Protein AF-A0A2W7Q8N0-F1 (afdb_monomer)

Nearest PDB structures (foldseek):
  2zqm-assembly1_A  TM=5.085E-01  e=4.761E-01  Thermococcus sp. JCM 11816
  2zdi-assembly1_B-2  TM=4.020E-01  e=5.011E-01  Pyrococcus horikoshii
  7sqc-assembly1_1W  TM=1.944E-01  e=2.713E+00  Chlamydomonas reinhardtii

Mean predicted aligned error: 14.03 Å

Sequence (203 aa):
MTWIDEDVHLFVAGVEAETGVKLDAIFRKEFAKHARQDCATQFCETVSLALHMIHTNRKQVADEDGKAIAMSNRAHEIREAAKALNSALAAIGKYETDDDPSQEHILEGRINGTGLVKLSQECTARLIQHCDTVLDFHGKDRGGQSRSADIAGVLMIASAWRDHTGKEPRAKGTFGAFLNSVLSEIGWSEIAPNTLQSWMNSQ

Secondary structure (DSSP, 8-state):
--HHHHHHHHHHHHHHHHH---HHHHHHHHHTTT--HHHHHHHHHHHHHHHHHHHHHHHHHHHHHHHHHHHHHHHHHHHHHHHHHHHHHHHHTTT--SS-TT----EEEESTTS-EEEE-HHHHHHHHHHHHHHHHHHHHSTT-S-THHHHHHHHHHHHHHHHHHSS---SSHHHHHHHHHHHHHTTPPPPPHHHHHHHHTT-

Structure (mmCIF, N/CA/C/O backbone):
data_AF-A0A2W7Q8N0-F1
#
_entry.id   AF-A0A2W7Q8N0-F1
#
loop_
_atom_site.group_PDB
_atom_site.id
_atom_site.type_symbol
_atom_site.label_atom_id
_atom_site.label_alt_id
_atom_site.label_comp_id
_atom_site.label_asym_id
_atom_site.label_entity_id
_atom_site.label_seq_id
_atom_site.pdbx_PDB_ins_code
_atom_site.Cartn_x
_atom_site.Cartn_y
_atom_site.Cartn_z
_atom_site.occupancy
_atom_site.B_iso_or_equiv
_atom_site.auth_seq_id
_atom_site.auth_comp_id
_atom_site.auth_asym_id
_atom_site.auth_atom_id
_atom_site.pdbx_PDB_model_num
ATOM 1 N N . MET A 1 1 ? -38.542 4.741 12.118 1.00 41.06 1 MET A N 1
ATOM 2 C CA . MET A 1 1 ? -37.178 5.176 12.474 1.00 41.06 1 MET A CA 1
ATOM 3 C C . MET A 1 1 ? -36.335 3.913 12.421 1.00 41.06 1 MET A C 1
ATOM 5 O O . MET A 1 1 ? -36.423 3.178 13.384 1.00 41.06 1 MET A O 1
ATOM 9 N N . THR A 1 2 ? -35.716 3.586 11.272 1.00 37.91 2 THR A N 1
ATOM 10 C CA . THR A 1 2 ? -34.982 2.303 11.060 1.00 37.91 2 THR A CA 1
ATOM 11 C C . THR A 1 2 ? -34.167 2.197 9.750 1.00 37.91 2 THR A C 1
ATOM 13 O O . THR A 1 2 ? -33.537 1.174 9.538 1.00 37.91 2 THR A O 1
ATOM 16 N N . TRP A 1 3 ? -34.131 3.199 8.859 1.00 33.06 3 TRP A N 1
ATOM 17 C CA . TRP A 1 3 ? -33.361 3.073 7.601 1.00 33.06 3 TRP A CA 1
ATOM 18 C C . TRP A 1 3 ? -31.839 3.175 7.809 1.00 33.06 3 TRP A C 1
ATOM 20 O O . TRP A 1 3 ? -31.075 2.555 7.084 1.00 33.06 3 TRP A O 1
ATOM 30 N N . ILE A 1 4 ? -31.403 3.903 8.843 1.00 44.22 4 ILE A N 1
ATOM 31 C CA . ILE A 1 4 ? -29.976 4.114 9.139 1.00 44.22 4 ILE A CA 1
ATOM 32 C C . ILE A 1 4 ? -29.311 2.823 9.647 1.00 44.22 4 ILE A C 1
ATOM 34 O O . ILE A 1 4 ? -28.172 2.556 9.284 1.00 44.22 4 ILE A O 1
ATOM 38 N N . ASP A 1 5 ? -30.022 1.993 10.418 1.00 52.31 5 ASP A N 1
ATOM 39 C CA . ASP A 1 5 ? -29.458 0.745 10.958 1.00 52.31 5 ASP A CA 1
ATOM 40 C C . ASP A 1 5 ? -29.242 -0.315 9.862 1.00 52.31 5 ASP A C 1
ATOM 42 O O . ASP A 1 5 ? -28.275 -1.074 9.905 1.00 52.31 5 ASP A O 1
ATOM 46 N N . GLU A 1 6 ? -30.113 -0.361 8.850 1.00 54.41 6 GLU A N 1
ATOM 47 C CA . GLU A 1 6 ? -30.020 -1.344 7.763 1.00 54.41 6 GLU A CA 1
ATOM 48 C C . GLU A 1 6 ? -28.873 -1.010 6.792 1.00 54.41 6 GLU A C 1
ATOM 50 O O . GLU A 1 6 ? -28.081 -1.890 6.450 1.00 54.41 6 GLU A O 1
ATOM 55 N N . ASP A 1 7 ? -28.701 0.270 6.444 1.00 52.25 7 ASP A N 1
ATOM 56 C CA . ASP A 1 7 ? -27.589 0.748 5.608 1.00 52.25 7 ASP A CA 1
ATOM 57 C C . ASP A 1 7 ? -26.223 0.527 6.281 1.00 52.25 7 ASP A C 1
ATOM 59 O O . ASP A 1 7 ? -25.242 0.158 5.632 1.00 52.25 7 ASP A O 1
ATOM 63 N N . VAL A 1 8 ? -26.166 0.693 7.604 1.00 54.31 8 VAL A N 1
ATOM 64 C CA . VAL A 1 8 ? -24.976 0.442 8.424 1.00 54.31 8 VAL A CA 1
ATOM 65 C C . VAL A 1 8 ? -24.602 -1.039 8.436 1.00 54.31 8 VAL A C 1
ATOM 67 O O . VAL A 1 8 ? -23.441 -1.390 8.211 1.00 54.31 8 VAL A O 1
ATOM 70 N N . HIS A 1 9 ? -25.571 -1.929 8.663 1.00 65.31 9 HIS A N 1
ATOM 71 C CA . HIS A 1 9 ? -25.315 -3.367 8.646 1.00 65.31 9 HIS A CA 1
ATOM 72 C C . HIS A 1 9 ? -24.865 -3.852 7.264 1.00 65.31 9 HIS A C 1
ATOM 74 O O . HIS A 1 9 ? -23.972 -4.697 7.176 1.00 65.31 9 HIS A O 1
ATOM 80 N N . LEU A 1 10 ? -25.428 -3.288 6.192 1.00 66.50 10 LEU A N 1
ATOM 81 C CA . LEU A 1 10 ? -25.002 -3.562 4.821 1.00 66.50 10 LEU A CA 1
ATOM 82 C C . LEU A 1 10 ? -23.588 -3.039 4.538 1.00 66.50 10 LEU A C 1
ATOM 84 O O . LEU A 1 10 ? -22.814 -3.736 3.883 1.00 66.50 10 LEU A O 1
ATOM 88 N N . PHE A 1 11 ? -23.223 -1.863 5.059 1.00 69.19 11 PHE A N 1
ATOM 89 C CA . PHE A 1 11 ? -21.866 -1.328 4.935 1.00 69.19 11 PHE A CA 1
ATOM 90 C C . PHE A 1 11 ? -20.838 -2.216 5.645 1.00 69.19 11 PHE A C 1
ATOM 92 O O . PHE A 1 11 ? -19.852 -2.615 5.026 1.00 69.19 11 PHE A O 1
ATOM 99 N N . VAL A 1 12 ? -21.090 -2.587 6.906 1.00 69.44 12 VAL A N 1
ATOM 100 C CA . VAL A 1 12 ? -20.213 -3.495 7.665 1.00 69.44 12 VAL A CA 1
ATOM 101 C C . VAL A 1 12 ? -20.080 -4.827 6.931 1.00 69.44 12 VAL A C 1
ATOM 103 O O . VAL A 1 12 ? -18.963 -5.248 6.649 1.00 69.44 12 VAL A O 1
ATOM 106 N N . ALA A 1 13 ? -21.192 -5.448 6.523 1.00 75.00 13 ALA A N 1
ATOM 107 C CA . ALA A 1 13 ? -21.166 -6.702 5.767 1.00 75.00 13 ALA A CA 1
ATOM 108 C C . ALA A 1 13 ? -20.405 -6.581 4.433 1.00 75.00 13 ALA A C 1
ATOM 110 O O . ALA A 1 13 ? -19.706 -7.514 4.036 1.00 75.00 13 ALA A O 1
ATOM 111 N N . GLY A 1 14 ? -20.504 -5.434 3.754 1.00 71.75 14 GLY A N 1
ATOM 112 C CA . GLY A 1 14 ? -19.740 -5.131 2.545 1.00 71.75 14 GLY A CA 1
ATOM 113 C C . GLY A 1 14 ? -18.233 -5.077 2.803 1.00 71.75 14 GLY A C 1
ATOM 114 O O . GLY A 1 14 ? -17.466 -5.701 2.070 1.00 71.75 14 GLY A O 1
ATOM 115 N N . VAL A 1 15 ? -17.809 -4.408 3.879 1.00 74.06 15 VAL A N 1
ATOM 116 C CA . VAL A 1 15 ? -16.396 -4.355 4.284 1.00 74.06 15 VAL A CA 1
ATOM 117 C C . VAL A 1 15 ? -15.890 -5.730 4.719 1.00 74.06 15 VAL A C 1
ATOM 119 O O . VAL A 1 15 ? -14.788 -6.114 4.332 1.00 74.06 15 VAL A O 1
ATOM 122 N N . GLU A 1 16 ? -16.668 -6.502 5.483 1.00 81.25 16 GLU A N 1
ATOM 123 C CA . GLU A 1 16 ? -16.290 -7.869 5.867 1.00 81.25 16 GLU A CA 1
ATOM 124 C C . GLU A 1 16 ? -16.123 -8.770 4.631 1.00 81.25 16 GLU A C 1
ATOM 126 O O . GLU A 1 16 ? -15.193 -9.573 4.572 1.00 81.25 16 GLU A O 1
ATOM 131 N N . ALA A 1 17 ? -16.985 -8.622 3.618 1.00 81.44 17 ALA A N 1
ATOM 132 C CA . ALA A 1 17 ? -16.887 -9.372 2.367 1.00 81.44 17 ALA A CA 1
ATOM 133 C C . ALA A 1 17 ? -15.661 -8.975 1.527 1.00 81.44 17 ALA A C 1
ATOM 135 O O . ALA A 1 17 ? -15.032 -9.841 0.920 1.00 81.44 17 ALA A O 1
ATOM 136 N N . GLU A 1 18 ? -15.313 -7.687 1.493 1.00 76.62 18 GLU A N 1
ATOM 137 C CA . GLU A 1 18 ? -14.166 -7.174 0.736 1.00 76.62 18 GLU A CA 1
ATOM 138 C C . GLU A 1 18 ? -12.826 -7.482 1.423 1.00 76.62 18 GLU A C 1
ATOM 140 O O . GLU A 1 18 ? -11.859 -7.865 0.766 1.00 76.62 18 GLU A O 1
ATOM 145 N N . THR A 1 19 ? -12.769 -7.342 2.749 1.00 75.06 19 THR A N 1
ATOM 146 C CA . THR A 1 19 ? -11.537 -7.505 3.540 1.00 75.06 19 THR A CA 1
ATOM 147 C C . THR A 1 19 ? -11.331 -8.924 4.071 1.00 75.06 19 THR A C 1
ATOM 149 O O . THR A 1 19 ? -10.213 -9.271 4.440 1.00 75.06 19 THR A O 1
ATOM 152 N N . GLY A 1 20 ? -12.388 -9.739 4.139 1.00 78.75 20 GLY A N 1
ATOM 153 C CA . GLY A 1 20 ? -12.386 -11.067 4.761 1.00 78.75 20 GLY A CA 1
ATOM 154 C C . GLY A 1 20 ? -12.481 -11.057 6.294 1.00 78.75 20 GLY A C 1
ATOM 155 O O . GLY A 1 20 ? -12.606 -12.122 6.902 1.00 78.75 20 GLY A O 1
ATOM 156 N N . VAL A 1 21 ? -12.454 -9.882 6.934 1.00 78.62 21 VAL A N 1
ATOM 157 C CA . VAL A 1 21 ? -12.436 -9.748 8.397 1.00 78.62 21 VAL A CA 1
ATOM 158 C C . VAL A 1 21 ? -13.845 -9.900 8.962 1.00 78.62 21 VAL A C 1
ATOM 160 O O . VAL A 1 21 ? -14.710 -9.083 8.680 1.00 78.62 21 VAL A O 1
ATOM 163 N N . LYS A 1 22 ? -14.075 -10.898 9.823 1.00 80.62 22 LYS A N 1
ATOM 164 C CA . LYS A 1 22 ? -15.353 -11.066 10.545 1.00 80.62 22 LYS A CA 1
ATOM 165 C C . LYS A 1 22 ? -15.333 -10.311 11.871 1.00 80.62 22 LYS A C 1
ATOM 167 O O . LYS A 1 22 ? -15.116 -10.907 12.932 1.00 80.62 22 LYS A O 1
ATOM 172 N N . LEU A 1 23 ? -15.529 -9.000 11.805 1.00 72.75 23 LEU A N 1
ATOM 173 C CA . LEU A 1 23 ? -15.482 -8.092 12.946 1.00 72.75 23 LEU A CA 1
ATOM 174 C C . LEU A 1 23 ? -16.452 -8.493 14.039 1.00 72.75 23 LEU A C 1
ATOM 176 O O . LEU A 1 23 ? -16.057 -8.514 15.200 1.00 72.75 23 LEU A O 1
ATOM 180 N N . ASP A 1 24 ? -17.673 -8.889 13.689 1.00 69.81 24 ASP A N 1
ATOM 181 C CA . ASP A 1 24 ? -18.675 -9.231 14.700 1.00 69.81 24 ASP A CA 1
ATOM 182 C C . ASP A 1 24 ? -18.281 -10.505 15.480 1.00 69.81 24 ASP A C 1
ATOM 184 O O . ASP A 1 24 ? -18.488 -10.615 16.691 1.00 69.81 24 ASP A O 1
ATOM 188 N N . ALA A 1 25 ? -17.611 -11.458 14.819 1.00 71.62 25 ALA A N 1
ATOM 189 C CA . ALA A 1 25 ? -17.085 -12.663 15.461 1.00 71.62 25 ALA A CA 1
ATOM 190 C C . ALA A 1 25 ? -15.882 -12.360 16.370 1.00 71.62 25 ALA A C 1
ATOM 192 O O . ALA A 1 25 ? -15.824 -12.854 17.500 1.00 71.62 25 ALA A O 1
ATOM 193 N N . ILE A 1 26 ? -14.939 -11.534 15.898 1.00 69.94 26 ILE A N 1
ATOM 194 C CA . ILE A 1 26 ? -13.768 -11.099 16.675 1.00 69.94 26 ILE A CA 1
ATOM 195 C C . ILE A 1 26 ? -14.225 -10.271 17.881 1.00 69.94 26 ILE A C 1
ATOM 197 O O . ILE A 1 26 ? -13.819 -10.534 19.011 1.00 69.94 26 ILE A O 1
ATOM 201 N N . PHE A 1 27 ? -15.127 -9.317 17.662 1.00 69.38 27 PHE A N 1
ATOM 202 C CA . PHE A 1 27 ? -15.660 -8.449 18.699 1.00 69.38 27 PHE A CA 1
ATOM 203 C C . PHE A 1 27 ? -16.389 -9.257 19.772 1.00 69.38 27 PHE A C 1
ATOM 205 O O . PHE A 1 27 ? -16.038 -9.164 20.944 1.00 69.38 27 PHE A O 1
ATOM 212 N N . ARG A 1 28 ? -17.334 -10.133 19.407 1.00 66.75 28 ARG A N 1
ATOM 213 C CA . ARG A 1 28 ? -18.042 -10.976 20.388 1.00 66.75 28 ARG A CA 1
ATOM 214 C C . ARG A 1 28 ? -17.099 -11.881 21.178 1.00 66.75 28 ARG A C 1
ATOM 216 O O . ARG A 1 28 ? -17.310 -12.056 22.377 1.00 66.75 28 ARG A O 1
ATOM 223 N N . LYS A 1 29 ? -16.061 -12.432 20.541 1.00 68.75 29 LYS A N 1
ATOM 224 C CA . LYS A 1 29 ? -15.040 -13.248 21.214 1.00 68.75 29 LYS A CA 1
ATOM 225 C C . LYS A 1 29 ? -14.300 -12.454 22.296 1.00 68.75 29 LYS A C 1
ATOM 227 O O . LYS A 1 29 ? -14.114 -12.967 23.396 1.00 68.75 29 LYS A O 1
ATOM 232 N N . GLU A 1 30 ? -13.931 -11.209 22.008 1.00 68.44 30 GLU A N 1
ATOM 233 C CA . GLU A 1 30 ? -13.160 -10.360 22.927 1.00 68.44 30 GLU A CA 1
ATOM 234 C C . GLU A 1 30 ? -14.043 -9.600 23.947 1.00 68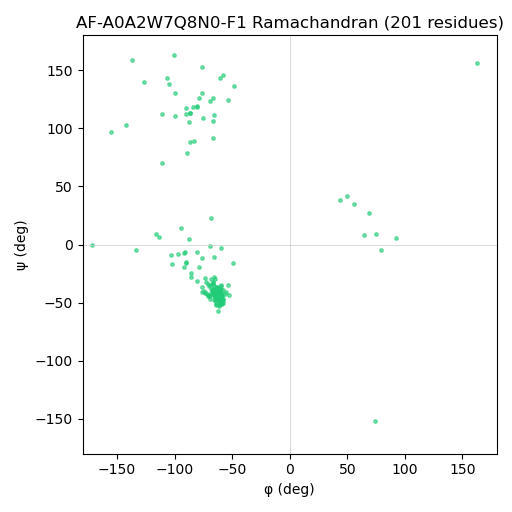.44 30 GLU A C 1
ATOM 236 O O . GLU A 1 30 ? -13.586 -9.275 25.045 1.00 68.44 30 GLU A O 1
ATOM 241 N N . PHE A 1 31 ? -15.326 -9.363 23.636 1.00 61.28 31 PHE A N 1
ATOM 242 C CA . PHE A 1 31 ? -16.241 -8.498 24.402 1.00 61.28 31 PHE A CA 1
ATOM 243 C C . PHE A 1 31 ? -17.452 -9.190 25.038 1.00 61.28 31 PHE A C 1
ATOM 245 O O . PHE A 1 31 ? -18.303 -8.502 25.609 1.00 61.28 31 PHE A O 1
ATOM 252 N N . ALA A 1 32 ? -17.525 -10.526 25.036 1.00 55.19 32 ALA A N 1
ATOM 253 C CA . ALA A 1 32 ? -18.654 -11.306 25.571 1.00 55.19 32 ALA A CA 1
ATOM 254 C C . ALA A 1 32 ? -19.133 -10.919 26.995 1.00 55.19 32 ALA A C 1
ATOM 256 O O . ALA A 1 32 ? -20.229 -11.302 27.396 1.00 55.19 32 ALA A O 1
ATOM 257 N N . LYS A 1 33 ? -18.340 -10.168 27.776 1.00 52.44 33 LYS A N 1
ATOM 258 C CA . LYS A 1 33 ? -18.679 -9.703 29.132 1.00 52.44 33 LYS A CA 1
ATOM 259 C C . LYS A 1 33 ? -19.109 -8.230 29.260 1.00 52.44 33 LYS A C 1
ATOM 261 O O . LYS A 1 33 ? -19.505 -7.852 30.362 1.00 52.44 33 LYS A O 1
ATOM 266 N N . HIS A 1 34 ? -19.002 -7.384 28.227 1.00 52.28 34 HIS A N 1
ATOM 267 C CA . HIS A 1 34 ? -19.033 -5.916 28.412 1.00 52.28 34 HIS A CA 1
ATOM 268 C C . HIS A 1 34 ? -19.933 -5.104 27.461 1.00 52.28 34 HIS A C 1
ATOM 270 O O . HIS A 1 34 ? -20.072 -3.900 27.669 1.00 52.28 34 HIS A O 1
ATOM 276 N N . ALA A 1 35 ? -20.578 -5.707 26.461 1.00 49.50 35 ALA A N 1
ATOM 277 C CA . ALA A 1 35 ? -21.304 -4.935 25.450 1.00 49.50 35 ALA A CA 1
ATOM 278 C C . ALA A 1 35 ? -22.737 -4.547 25.879 1.00 49.50 35 ALA A C 1
ATOM 280 O O . ALA A 1 35 ? -23.603 -5.404 26.050 1.00 49.50 35 ALA A O 1
ATOM 281 N N . ARG A 1 36 ? -23.015 -3.238 25.975 1.00 54.25 36 ARG A N 1
ATOM 282 C CA . ARG A 1 36 ? -24.351 -2.697 25.660 1.00 54.25 36 ARG A CA 1
ATOM 283 C C . ARG A 1 36 ? -24.466 -2.678 24.131 1.00 54.25 36 ARG A C 1
ATOM 285 O O . ARG A 1 36 ? -23.531 -2.206 23.488 1.00 54.25 36 ARG A O 1
ATOM 292 N N . GLN A 1 37 ? -25.556 -3.207 23.567 1.00 54.25 37 GLN A N 1
ATOM 293 C CA . GLN A 1 37 ? -25.708 -3.421 22.115 1.00 54.25 37 GLN A CA 1
ATOM 294 C C . GLN A 1 37 ? -25.427 -2.161 21.279 1.00 54.25 37 GLN A C 1
ATOM 296 O O . GLN A 1 37 ? -24.660 -2.243 20.327 1.00 54.25 37 GLN A O 1
ATOM 301 N N . ASP A 1 38 ? -25.926 -0.995 21.690 1.00 56.03 38 ASP A N 1
ATOM 302 C CA . ASP A 1 38 ? -25.813 0.239 20.893 1.00 56.03 38 ASP A CA 1
ATOM 303 C C . ASP A 1 38 ? -24.367 0.754 20.748 1.00 56.03 38 ASP A C 1
ATOM 305 O O . ASP A 1 38 ? -23.989 1.291 19.710 1.00 56.03 38 ASP A O 1
ATOM 309 N N . CYS A 1 39 ? -23.515 0.551 21.760 1.00 60.91 39 CYS A N 1
ATOM 310 C CA . CYS A 1 39 ? -22.109 0.970 21.700 1.00 60.91 39 CYS A CA 1
ATOM 311 C C . CYS A 1 39 ? -21.239 0.005 20.878 1.00 60.91 39 CYS A C 1
ATOM 313 O O . CYS A 1 39 ? -20.132 0.370 20.483 1.00 60.91 39 CYS A O 1
ATOM 315 N N . ALA A 1 40 ? -21.694 -1.234 20.667 1.00 66.75 40 ALA A N 1
ATOM 316 C CA . ALA A 1 40 ? -20.968 -2.238 19.893 1.00 66.75 40 ALA A CA 1
ATOM 317 C C . ALA A 1 40 ? -21.073 -1.983 1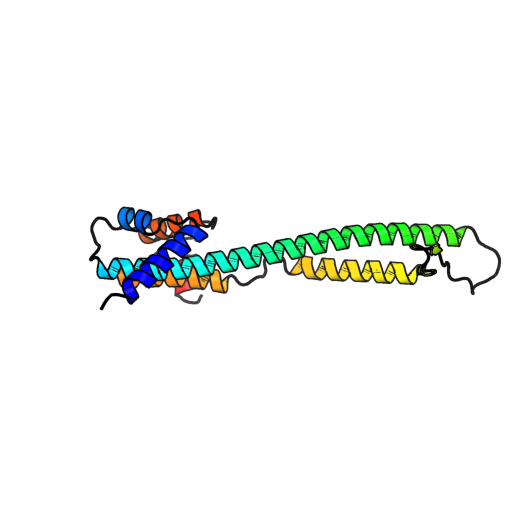8.383 1.00 66.75 40 ALA A C 1
ATOM 319 O O . ALA A 1 40 ? -20.087 -2.161 17.670 1.00 66.75 40 ALA A O 1
ATOM 320 N N . THR A 1 41 ? -22.231 -1.514 17.910 1.00 69.12 41 THR A N 1
ATOM 321 C CA . THR A 1 41 ? -22.469 -1.225 16.488 1.00 69.12 41 THR A CA 1
ATOM 322 C C . THR A 1 41 ? -21.569 -0.091 15.991 1.00 69.12 41 THR A C 1
ATOM 324 O O . THR A 1 41 ? -20.772 -0.306 15.082 1.00 69.12 41 THR A O 1
ATOM 327 N N . GLN A 1 42 ? -21.559 1.055 16.685 1.00 71.12 42 GLN A N 1
ATOM 328 C CA . GLN A 1 42 ? -20.708 2.209 16.338 1.00 71.12 42 GLN A CA 1
ATOM 329 C C . GLN A 1 42 ? -19.208 1.881 16.364 1.00 71.12 42 GLN A C 1
ATOM 331 O O . GLN A 1 42 ? -18.422 2.390 15.558 1.00 71.12 42 GLN A O 1
ATOM 336 N N . PHE A 1 43 ? -18.795 1.008 17.287 1.00 82.00 43 PHE A N 1
ATOM 337 C CA . PHE A 1 43 ? -17.429 0.500 17.322 1.00 82.00 43 PHE A CA 1
ATOM 338 C C . PHE A 1 43 ? -17.116 -0.313 16.059 1.00 82.00 43 PHE A C 1
ATOM 340 O O . PHE A 1 43 ? -16.128 -0.033 15.380 1.00 82.00 43 PHE A O 1
ATOM 347 N N . CYS A 1 44 ? -17.969 -1.282 15.714 1.00 79.75 44 CYS A N 1
ATOM 348 C CA . CYS A 1 44 ? -17.777 -2.124 14.534 1.00 79.75 44 CYS A CA 1
ATOM 349 C C . CYS A 1 44 ? -17.800 -1.310 13.233 1.00 79.75 44 CYS A C 1
ATOM 351 O O . CYS A 1 44 ? -16.991 -1.573 12.347 1.00 79.75 44 CYS A O 1
ATOM 353 N N . GLU A 1 45 ? -18.646 -0.284 13.131 1.00 79.88 45 GLU A N 1
ATOM 354 C CA . GLU A 1 45 ? -18.674 0.658 12.003 1.00 79.88 45 GLU A CA 1
ATOM 355 C C . GLU A 1 45 ? -17.352 1.406 11.839 1.00 79.88 45 GLU A C 1
ATOM 357 O O . GLU A 1 45 ? -16.758 1.414 10.760 1.00 79.88 45 GLU A O 1
ATOM 362 N N . THR A 1 46 ? -16.862 2.008 12.926 1.00 82.19 46 THR A N 1
ATOM 363 C CA . THR A 1 46 ? -15.626 2.799 12.895 1.00 82.19 46 THR A CA 1
ATOM 364 C C . THR A 1 46 ? -14.426 1.920 12.550 1.00 82.19 46 THR A C 1
ATOM 366 O O . THR A 1 46 ? -13.565 2.317 11.763 1.00 82.19 46 THR A O 1
ATOM 369 N N . VAL A 1 47 ? -14.387 0.696 13.088 1.00 84.88 47 VAL A N 1
ATOM 370 C CA . VAL A 1 47 ? -13.355 -0.291 12.748 1.00 84.88 47 VAL A CA 1
ATOM 371 C C . VAL A 1 47 ? -13.486 -0.753 11.293 1.00 84.88 47 VAL A C 1
ATOM 373 O O . VAL A 1 47 ? -12.468 -0.867 10.617 1.00 84.88 47 VAL A O 1
ATOM 376 N N . SER A 1 48 ? -14.704 -0.954 10.781 1.00 81.38 48 SER A N 1
ATOM 377 C CA . SER A 1 48 ? -14.941 -1.310 9.372 1.00 81.38 48 SER A CA 1
ATOM 378 C C . SER A 1 48 ? -14.416 -0.228 8.431 1.00 81.38 48 SER A C 1
ATOM 380 O O . SER A 1 48 ? -13.662 -0.518 7.506 1.00 81.38 48 SER A O 1
ATOM 382 N N . LEU A 1 49 ? -14.741 1.039 8.698 1.00 85.69 49 LEU A N 1
ATOM 383 C CA . LEU A 1 49 ? -14.253 2.160 7.897 1.00 85.69 49 LEU A CA 1
ATOM 384 C C . LEU A 1 49 ? -12.721 2.240 7.913 1.00 85.69 49 LEU A C 1
ATOM 386 O O . LEU A 1 49 ? -12.094 2.362 6.861 1.00 85.69 49 LEU A O 1
ATOM 390 N N . ALA A 1 50 ? -12.116 2.122 9.096 1.00 86.44 50 ALA A N 1
ATOM 391 C CA . ALA A 1 50 ? -10.667 2.124 9.239 1.00 86.44 50 ALA A CA 1
ATOM 392 C C . ALA A 1 50 ? -10.005 0.978 8.459 1.00 86.44 50 ALA A C 1
ATOM 394 O O . ALA A 1 50 ? -8.996 1.189 7.785 1.00 86.44 50 ALA A O 1
ATOM 395 N N . LEU A 1 51 ? -10.585 -0.224 8.502 1.00 86.12 51 LEU A N 1
ATOM 396 C CA . LEU A 1 51 ? -10.087 -1.371 7.749 1.00 86.12 51 LEU A CA 1
ATOM 397 C C . LEU A 1 51 ? -10.214 -1.188 6.245 1.00 86.12 51 LEU A C 1
ATOM 399 O O . LEU A 1 51 ? -9.265 -1.492 5.528 1.00 86.12 51 LEU A O 1
ATOM 403 N N . HIS A 1 52 ? -11.343 -0.670 5.768 1.00 84.50 52 HIS A N 1
ATOM 404 C CA . HIS A 1 52 ? -11.530 -0.382 4.351 1.00 84.50 52 HIS A CA 1
ATOM 405 C C . HIS A 1 52 ? -10.514 0.658 3.855 1.00 84.50 52 HIS A C 1
ATOM 407 O O . HIS A 1 52 ? -9.929 0.482 2.786 1.00 84.50 52 HIS A O 1
ATOM 413 N N . MET A 1 53 ? -10.228 1.696 4.651 1.00 85.69 53 MET A N 1
ATOM 414 C CA . MET A 1 53 ? -9.184 2.681 4.339 1.00 85.69 53 MET A CA 1
ATOM 415 C C . MET A 1 53 ? -7.800 2.033 4.216 1.00 85.69 53 MET A C 1
ATOM 417 O O . MET A 1 53 ? -7.117 2.245 3.214 1.00 85.69 53 MET A O 1
ATOM 421 N N . ILE A 1 54 ? -7.402 1.218 5.201 1.00 85.75 54 ILE A N 1
ATOM 422 C CA . ILE A 1 54 ? -6.111 0.513 5.189 1.00 85.75 54 ILE A CA 1
ATOM 423 C C . ILE A 1 54 ? -6.042 -0.450 3.994 1.00 85.75 54 ILE A C 1
ATOM 425 O O . ILE A 1 54 ? -5.059 -0.469 3.257 1.00 85.75 54 ILE A O 1
ATOM 429 N N . HIS A 1 55 ? -7.090 -1.248 3.778 1.00 85.38 55 HIS A N 1
ATOM 430 C CA . HIS A 1 55 ? -7.147 -2.228 2.697 1.00 85.38 55 HIS A CA 1
ATOM 431 C C . HIS A 1 55 ? -7.040 -1.559 1.323 1.00 85.38 55 HIS A C 1
ATOM 433 O O . HIS A 1 55 ? -6.222 -1.967 0.498 1.00 85.38 55 HIS A O 1
ATOM 439 N N . THR A 1 56 ? -7.814 -0.496 1.097 1.00 83.38 56 THR A N 1
ATOM 440 C CA . THR A 1 56 ? -7.808 0.258 -0.161 1.00 83.38 56 THR A CA 1
ATOM 441 C C . THR A 1 56 ? -6.448 0.889 -0.421 1.00 83.38 56 THR A C 1
ATOM 443 O O . THR A 1 56 ? -5.919 0.747 -1.522 1.00 83.38 56 THR A O 1
ATOM 446 N N . ASN A 1 57 ? -5.846 1.524 0.590 1.00 84.00 57 ASN A N 1
ATOM 447 C CA . ASN A 1 57 ? -4.516 2.115 0.468 1.00 84.00 57 ASN A CA 1
ATOM 448 C C . ASN A 1 57 ? -3.469 1.052 0.108 1.00 84.00 57 ASN A C 1
ATOM 450 O O . ASN A 1 57 ? -2.715 1.215 -0.845 1.00 84.00 57 ASN A O 1
ATOM 454 N N . ARG A 1 58 ? -3.471 -0.093 0.798 1.00 79.69 58 ARG A N 1
ATOM 455 C CA . ARG A 1 58 ? -2.538 -1.191 0.506 1.00 79.69 58 ARG A CA 1
ATOM 456 C C . ARG A 1 58 ? -2.735 -1.790 -0.880 1.00 79.69 58 ARG A C 1
ATOM 458 O O . ARG A 1 58 ? -1.750 -2.138 -1.525 1.00 79.69 58 ARG A O 1
ATOM 465 N N . LYS A 1 59 ? -3.979 -1.911 -1.347 1.00 79.69 59 LYS A N 1
ATOM 466 C CA . LYS A 1 59 ? -4.283 -2.371 -2.706 1.00 79.69 59 LYS A CA 1
ATOM 467 C C . LYS A 1 59 ? -3.770 -1.383 -3.752 1.00 79.69 59 LYS A C 1
ATOM 469 O O . LYS A 1 59 ? -3.126 -1.806 -4.703 1.00 79.69 59 LYS A O 1
ATOM 474 N N . GLN A 1 60 ? -3.985 -0.085 -3.541 1.00 80.62 60 GLN A N 1
ATOM 475 C CA . GLN A 1 60 ? -3.451 0.967 -4.409 1.00 80.62 60 GLN A CA 1
ATOM 476 C C . GLN A 1 60 ? -1.921 0.929 -4.459 1.00 80.62 60 GLN A C 1
ATOM 478 O O . GLN A 1 60 ? -1.362 0.867 -5.549 1.00 80.62 60 GLN A O 1
ATOM 483 N N . VAL A 1 61 ? -1.253 0.860 -3.303 1.00 76.62 61 VAL A N 1
ATOM 484 C CA . VAL A 1 61 ? 0.212 0.740 -3.221 1.00 76.62 61 VAL A CA 1
ATOM 485 C C . VAL A 1 61 ? 0.700 -0.515 -3.949 1.00 76.62 61 VAL A C 1
ATOM 487 O O . VAL A 1 61 ? 1.627 -0.434 -4.747 1.00 76.62 61 VAL A O 1
ATOM 490 N N . ALA A 1 62 ? 0.062 -1.671 -3.741 1.00 76.19 62 ALA A N 1
ATOM 491 C CA . ALA A 1 62 ? 0.441 -2.914 -4.415 1.00 76.19 62 ALA A CA 1
ATOM 492 C C . ALA A 1 62 ? 0.245 -2.848 -5.942 1.00 76.19 62 ALA A C 1
ATOM 494 O O . ALA A 1 62 ? 1.086 -3.345 -6.694 1.00 76.19 62 ALA A O 1
ATOM 495 N N . ASP A 1 63 ? -0.836 -2.221 -6.410 1.00 78.62 63 ASP A N 1
ATOM 496 C CA . ASP A 1 63 ? -1.100 -2.013 -7.835 1.00 78.62 63 ASP A CA 1
ATOM 497 C C . ASP A 1 63 ? -0.081 -1.046 -8.461 1.00 78.62 63 ASP A C 1
ATOM 499 O O . ASP A 1 63 ? 0.367 -1.248 -9.594 1.00 78.62 63 ASP A O 1
ATOM 503 N N . GLU A 1 64 ? 0.299 0.008 -7.740 1.00 78.62 64 GLU A N 1
ATOM 504 C CA . GLU A 1 64 ? 1.306 0.979 -8.168 1.00 78.62 64 GLU A CA 1
ATOM 505 C C . GLU A 1 64 ? 2.713 0.374 -8.186 1.00 78.62 64 GLU A C 1
ATOM 507 O O . GLU A 1 64 ? 3.419 0.513 -9.189 1.00 78.62 64 GLU A O 1
ATOM 512 N N . ASP A 1 65 ? 3.078 -0.402 -7.164 1.00 76.12 65 ASP A N 1
ATOM 513 C CA . ASP A 1 65 ? 4.314 -1.185 -7.124 1.00 76.12 65 ASP A CA 1
ATOM 514 C C . ASP A 1 65 ? 4.354 -2.212 -8.266 1.00 76.12 65 ASP A C 1
ATOM 516 O O . ASP A 1 65 ? 5.362 -2.336 -8.967 1.00 76.12 65 ASP A O 1
ATOM 520 N N . GLY A 1 66 ? 3.247 -2.918 -8.518 1.00 74.06 66 GLY A N 1
ATOM 521 C CA . GLY A 1 66 ? 3.120 -3.866 -9.626 1.00 74.06 66 GLY A CA 1
ATOM 522 C C . GLY A 1 66 ? 3.320 -3.202 -10.991 1.00 74.06 66 GLY A C 1
ATOM 523 O O . GLY A 1 66 ? 4.061 -3.718 -11.836 1.00 74.06 66 GLY A O 1
ATOM 524 N N . LYS A 1 67 ? 2.731 -2.017 -11.199 1.00 80.62 67 LYS A N 1
ATOM 525 C CA . LYS A 1 67 ? 2.953 -1.198 -12.404 1.00 80.62 67 LYS A CA 1
ATOM 526 C C . LYS A 1 67 ? 4.408 -0.747 -12.515 1.00 80.62 67 LYS A C 1
ATOM 528 O O . LYS A 1 67 ? 4.986 -0.863 -13.595 1.00 80.62 67 LYS A O 1
ATOM 533 N N . ALA A 1 68 ? 5.013 -0.276 -11.426 1.00 77.69 68 ALA A N 1
ATOM 534 C CA . ALA A 1 68 ? 6.410 0.150 -11.405 1.00 77.69 68 ALA A CA 1
ATOM 535 C C . ALA A 1 68 ? 7.361 -1.010 -11.745 1.00 77.69 68 ALA A C 1
ATOM 537 O O . ALA A 1 68 ? 8.265 -0.842 -12.562 1.00 77.69 68 ALA A O 1
ATOM 538 N N . ILE A 1 69 ? 7.126 -2.210 -11.197 1.00 77.69 69 ILE A N 1
ATOM 539 C CA . ILE A 1 69 ? 7.884 -3.428 -11.526 1.00 77.69 69 ILE A CA 1
ATOM 540 C C . ILE A 1 69 ? 7.752 -3.769 -13.013 1.00 77.69 69 ILE A C 1
ATOM 542 O O . ILE A 1 69 ? 8.766 -3.990 -13.678 1.00 77.69 69 ILE A O 1
ATOM 546 N N . ALA A 1 70 ? 6.529 -3.780 -13.551 1.00 79.12 70 ALA A N 1
ATOM 547 C CA . ALA A 1 70 ? 6.295 -4.068 -14.963 1.00 79.12 70 ALA A CA 1
ATOM 548 C C . ALA A 1 70 ? 7.011 -3.061 -15.881 1.00 79.12 70 ALA A C 1
ATOM 550 O O . ALA A 1 70 ? 7.640 -3.456 -16.866 1.00 79.12 70 ALA A O 1
ATOM 551 N N . MET A 1 71 ? 6.977 -1.770 -15.533 1.00 81.19 71 MET A N 1
ATOM 552 C CA . MET A 1 71 ? 7.680 -0.717 -16.270 1.00 81.19 71 MET A CA 1
ATOM 553 C C . MET A 1 71 ? 9.203 -0.861 -16.178 1.00 81.19 71 MET A C 1
ATOM 555 O O . MET A 1 71 ? 9.877 -0.740 -17.199 1.00 81.19 71 MET A O 1
ATOM 559 N N . SER A 1 72 ? 9.755 -1.184 -15.002 1.00 84.12 72 SER A N 1
ATOM 560 C CA . SER A 1 72 ? 11.192 -1.456 -14.848 1.00 84.12 72 SER A CA 1
ATOM 561 C C . SER A 1 72 ? 11.648 -2.654 -15.689 1.00 84.12 72 SER A C 1
ATOM 563 O O . SER A 1 72 ? 12.655 -2.557 -16.386 1.00 84.12 72 SER A O 1
ATOM 565 N N . ASN A 1 73 ? 10.903 -3.765 -15.674 1.00 78.19 73 ASN A N 1
ATOM 566 C CA . ASN A 1 73 ? 11.242 -4.955 -16.465 1.00 78.19 73 ASN A CA 1
ATOM 567 C C . ASN A 1 73 ? 11.236 -4.640 -17.963 1.00 78.19 73 ASN A C 1
ATOM 569 O O . ASN A 1 73 ? 12.197 -4.941 -18.668 1.00 78.19 73 ASN A O 1
ATOM 573 N N . ARG A 1 74 ? 10.197 -3.941 -18.430 1.00 79.75 74 ARG A N 1
ATOM 574 C CA . ARG A 1 74 ? 10.095 -3.515 -19.827 1.00 79.75 74 ARG A CA 1
ATOM 575 C C . ARG A 1 74 ? 11.225 -2.565 -20.231 1.00 79.75 74 ARG A C 1
ATOM 577 O O . ARG A 1 74 ? 11.779 -2.707 -21.318 1.00 79.75 74 ARG A O 1
ATOM 584 N N . ALA A 1 75 ? 11.588 -1.611 -19.373 1.00 80.62 75 ALA A N 1
ATOM 585 C CA . ALA A 1 75 ? 12.725 -0.726 -19.618 1.00 80.62 75 ALA A CA 1
ATOM 586 C C . ALA A 1 75 ? 14.042 -1.515 -19.712 1.00 80.62 75 ALA A C 1
ATOM 588 O O . ALA A 1 75 ? 14.877 -1.206 -20.559 1.00 80.62 75 ALA A O 1
ATOM 589 N N . HIS A 1 76 ? 14.212 -2.564 -18.901 1.00 83.25 76 HIS A N 1
ATOM 590 C CA . HIS A 1 76 ? 15.380 -3.442 -18.963 1.00 83.25 76 HIS A CA 1
ATOM 591 C C . HIS A 1 76 ? 15.456 -4.219 -20.287 1.00 83.25 76 HIS A C 1
ATOM 593 O O . HIS A 1 76 ? 16.496 -4.204 -20.943 1.00 83.25 76 HIS A O 1
ATOM 599 N N . GLU A 1 77 ? 14.350 -4.825 -20.724 1.00 80.75 77 GLU A N 1
ATOM 600 C CA . GLU A 1 77 ? 14.265 -5.545 -22.004 1.00 80.75 77 GLU A CA 1
ATOM 601 C C . GLU A 1 77 ? 14.605 -4.640 -23.198 1.00 80.75 77 GLU A C 1
ATOM 603 O O . GLU A 1 77 ? 15.434 -4.992 -24.041 1.00 80.75 77 GLU A O 1
ATOM 608 N N . ILE A 1 78 ? 14.011 -3.441 -23.248 1.00 78.75 78 ILE A N 1
ATOM 609 C CA . ILE A 1 78 ? 14.264 -2.463 -24.317 1.00 78.75 78 ILE A CA 1
ATOM 610 C C . ILE A 1 78 ? 15.720 -1.997 -24.287 1.00 78.75 78 ILE A C 1
ATOM 612 O O . ILE A 1 78 ? 16.349 -1.879 -25.339 1.00 78.75 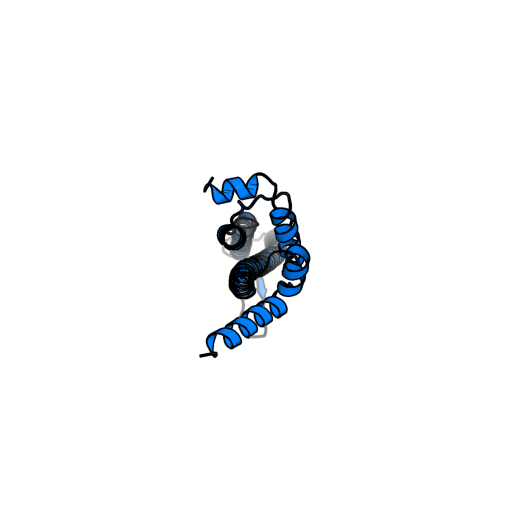78 ILE A O 1
ATOM 616 N N . ARG A 1 79 ? 16.277 -1.756 -23.097 1.00 82.94 79 ARG A N 1
ATOM 617 C CA . ARG A 1 79 ? 17.668 -1.334 -22.926 1.00 82.94 79 ARG A CA 1
ATOM 618 C C . ARG A 1 79 ? 18.653 -2.372 -23.454 1.00 82.94 79 ARG A C 1
ATOM 620 O O . ARG A 1 79 ? 19.584 -2.005 -24.167 1.00 82.94 79 ARG A O 1
ATOM 627 N N . GLU A 1 80 ? 18.464 -3.648 -23.127 1.00 84.12 80 GLU A N 1
ATOM 628 C CA . GLU A 1 80 ? 19.348 -4.720 -23.600 1.00 84.12 80 GLU A CA 1
ATOM 629 C C . GLU A 1 80 ? 19.232 -4.917 -25.120 1.00 84.12 80 GLU A C 1
ATOM 631 O O . GLU A 1 80 ? 20.251 -5.014 -25.808 1.00 84.12 80 GLU A O 1
ATOM 636 N N . ALA A 1 81 ? 18.018 -4.840 -25.679 1.00 76.06 81 ALA A N 1
ATOM 637 C CA . ALA A 1 81 ? 17.814 -4.851 -27.129 1.00 76.06 81 ALA A CA 1
ATOM 638 C C . ALA A 1 81 ? 18.485 -3.649 -27.826 1.00 76.06 81 ALA A C 1
ATOM 640 O O . ALA A 1 81 ? 19.146 -3.809 -28.854 1.00 76.06 81 ALA A O 1
ATOM 641 N N . ALA A 1 82 ? 18.374 -2.448 -27.249 1.00 76.88 82 ALA A N 1
ATOM 642 C CA . ALA A 1 82 ? 18.993 -1.235 -27.777 1.00 76.88 82 ALA A CA 1
ATOM 643 C C . ALA A 1 82 ? 20.529 -1.294 -27.730 1.00 76.88 82 ALA A C 1
ATOM 645 O O . ALA A 1 82 ? 21.183 -0.873 -28.684 1.00 76.88 82 ALA A O 1
ATOM 646 N N . LYS A 1 83 ? 21.125 -1.864 -26.672 1.00 79.62 83 LYS A N 1
ATOM 647 C CA . LYS A 1 83 ? 22.580 -2.095 -26.589 1.00 79.62 83 LYS A CA 1
ATOM 648 C C . LYS A 1 83 ? 23.076 -3.079 -27.643 1.00 79.62 83 LYS A C 1
ATOM 650 O O . LYS A 1 83 ? 24.113 -2.829 -28.263 1.00 79.62 83 LYS A O 1
ATOM 655 N N . ALA A 1 84 ? 22.352 -4.182 -27.840 1.00 78.31 84 ALA A N 1
ATOM 656 C CA . ALA A 1 84 ? 22.678 -5.172 -28.861 1.00 78.31 84 ALA A CA 1
ATOM 657 C C . ALA A 1 84 ? 22.633 -4.544 -30.263 1.00 78.31 84 ALA A C 1
ATOM 659 O O . ALA A 1 84 ? 23.572 -4.708 -31.041 1.00 78.31 84 ALA A O 1
ATOM 660 N N . LEU A 1 85 ? 21.598 -3.746 -30.547 1.00 76.62 85 LEU A N 1
ATOM 661 C CA . LEU A 1 85 ? 21.464 -3.018 -31.809 1.00 76.62 85 LEU A CA 1
ATOM 662 C C . LEU A 1 85 ? 22.576 -1.978 -32.008 1.00 76.62 85 LEU A C 1
ATOM 664 O O . LEU A 1 85 ? 23.162 -1.917 -33.086 1.00 76.62 85 LEU A O 1
ATOM 668 N N . ASN A 1 86 ? 22.909 -1.200 -30.975 1.00 76.94 86 ASN A N 1
ATOM 669 C CA . ASN A 1 86 ? 23.985 -0.208 -31.046 1.00 76.94 86 ASN A CA 1
ATOM 670 C C . ASN A 1 86 ? 25.344 -0.871 -31.332 1.00 76.94 86 ASN A C 1
ATOM 672 O O . ASN A 1 86 ? 26.126 -0.406 -32.156 1.00 76.94 86 ASN A O 1
ATOM 676 N N . SER A 1 87 ? 25.598 -2.018 -30.698 1.00 74.56 87 SER A N 1
ATOM 677 C CA . SER A 1 87 ? 26.814 -2.803 -30.915 1.00 74.56 87 SER A CA 1
ATOM 678 C C . SER A 1 87 ? 26.870 -3.400 -32.327 1.00 74.56 87 SER A C 1
ATOM 680 O O . SER A 1 87 ? 27.933 -3.399 -32.946 1.00 74.56 87 SER A O 1
ATOM 682 N N . ALA A 1 88 ? 25.735 -3.852 -32.871 1.00 72.31 88 ALA A N 1
ATOM 683 C CA . ALA A 1 88 ? 25.636 -4.316 -34.255 1.00 72.31 88 ALA A CA 1
ATOM 684 C C . ALA A 1 88 ? 25.889 -3.179 -35.264 1.00 72.31 88 ALA A C 1
ATOM 686 O O . ALA A 1 88 ? 26.672 -3.355 -36.194 1.00 72.31 88 ALA A O 1
ATOM 687 N N . LEU A 1 89 ? 25.308 -1.995 -35.044 1.00 70.62 89 LEU A N 1
ATOM 688 C CA . LEU A 1 89 ? 25.560 -0.798 -35.858 1.00 70.62 89 LEU A CA 1
ATOM 689 C C . LEU A 1 89 ? 27.032 -0.360 -35.809 1.00 70.62 89 LEU A C 1
ATOM 691 O O . LEU A 1 89 ? 27.599 0.018 -36.831 1.00 70.62 89 LEU A O 1
ATOM 695 N N . ALA A 1 90 ? 27.670 -0.429 -34.639 1.00 69.00 90 ALA A N 1
ATOM 696 C CA . ALA A 1 90 ? 29.095 -0.132 -34.483 1.00 69.00 90 ALA A CA 1
ATOM 697 C C . ALA A 1 90 ? 30.005 -1.168 -35.151 1.00 69.00 90 ALA A C 1
ATOM 699 O O . ALA A 1 90 ? 31.100 -0.823 -35.589 1.00 69.00 90 ALA A O 1
ATOM 700 N N . ALA A 1 91 ? 29.572 -2.428 -35.238 1.00 66.88 91 ALA A N 1
ATOM 701 C CA . ALA A 1 91 ? 30.291 -3.457 -35.976 1.00 66.88 91 ALA A CA 1
ATOM 702 C C . ALA A 1 91 ? 30.199 -3.229 -37.491 1.00 66.88 91 ALA A C 1
ATOM 704 O O . ALA A 1 91 ? 31.225 -3.303 -38.155 1.00 66.88 91 ALA A O 1
ATOM 705 N N . ILE A 1 92 ? 29.016 -2.893 -38.022 1.00 64.31 92 ILE A N 1
ATOM 706 C CA . ILE A 1 92 ? 28.817 -2.580 -39.450 1.00 64.31 92 ILE A CA 1
ATOM 707 C C . ILE A 1 92 ? 29.711 -1.407 -39.870 1.00 64.31 92 ILE A C 1
ATOM 709 O O . ILE A 1 92 ? 30.465 -1.530 -40.831 1.00 64.31 92 ILE A O 1
ATOM 713 N N . GLY A 1 93 ? 29.732 -0.329 -39.081 1.00 54.69 93 GLY A N 1
ATOM 714 C CA . GLY A 1 93 ? 30.571 0.836 -39.371 1.00 54.69 93 GLY A CA 1
ATOM 715 C C . GLY A 1 93 ? 32.085 0.608 -39.307 1.00 54.69 93 GLY A C 1
ATOM 716 O O . GLY A 1 93 ? 32.848 1.463 -39.738 1.00 54.69 93 GLY A O 1
ATOM 717 N N . LYS A 1 94 ? 32.547 -0.542 -38.797 1.00 50.72 94 LYS A N 1
ATOM 718 C CA . LYS A 1 94 ? 33.971 -0.918 -38.796 1.00 50.72 94 LYS A CA 1
ATOM 719 C C . LYS A 1 94 ? 34.417 -1.689 -40.041 1.00 50.72 94 LYS A C 1
ATOM 721 O O . LYS A 1 94 ? 35.622 -1.819 -40.231 1.00 50.72 94 LYS A O 1
ATOM 726 N N . TYR A 1 95 ? 33.496 -2.218 -40.849 1.00 46.22 95 TYR A N 1
ATOM 727 C CA . TYR A 1 95 ? 33.828 -2.994 -42.055 1.00 46.22 95 TYR A CA 1
ATOM 728 C C . TYR A 1 95 ? 33.799 -2.165 -43.350 1.00 46.22 95 TYR A C 1
ATOM 730 O O . TYR A 1 95 ? 34.258 -2.654 -44.378 1.00 46.22 95 TYR A O 1
ATOM 738 N N . GLU A 1 96 ? 33.336 -0.913 -43.300 1.00 46.81 96 GLU A N 1
ATOM 739 C CA . GLU A 1 96 ? 33.340 0.034 -44.424 1.00 46.81 96 GLU A CA 1
ATOM 740 C C . GLU A 1 96 ? 34.334 1.173 -44.158 1.00 46.81 96 GLU A C 1
ATOM 742 O O . GLU A 1 96 ? 33.975 2.316 -43.893 1.00 46.81 96 GLU A O 1
ATOM 747 N N . THR A 1 97 ? 35.627 0.854 -44.194 1.00 44.38 97 THR A N 1
ATOM 748 C CA . THR A 1 97 ? 36.668 1.861 -44.428 1.00 44.38 97 THR A CA 1
ATOM 749 C C . THR A 1 97 ? 36.847 2.027 -45.933 1.00 44.38 97 THR A C 1
ATOM 751 O O . THR A 1 97 ? 37.657 1.315 -46.516 1.00 44.38 97 THR A O 1
ATOM 754 N N . ASP A 1 98 ? 36.073 2.926 -46.540 1.00 45.38 98 ASP A N 1
ATOM 755 C CA . ASP A 1 98 ? 36.466 3.669 -47.745 1.00 45.38 98 ASP A CA 1
ATOM 756 C C . ASP A 1 98 ? 35.672 4.996 -47.804 1.00 45.38 98 ASP A C 1
ATOM 758 O O . ASP A 1 98 ? 34.508 5.048 -48.189 1.00 45.38 98 ASP A O 1
ATOM 762 N N . ASP A 1 99 ? 36.323 6.062 -47.328 1.00 48.31 99 ASP A N 1
ATOM 763 C CA . ASP A 1 99 ? 36.256 7.454 -47.805 1.00 48.31 99 ASP A CA 1
ATOM 764 C C . ASP A 1 99 ? 34.906 8.179 -48.035 1.00 48.31 99 ASP A C 1
ATOM 766 O O . ASP A 1 99 ? 34.804 8.999 -48.949 1.00 48.31 99 ASP A O 1
ATOM 770 N N . ASP A 1 100 ? 33.906 8.040 -47.155 1.00 45.41 100 ASP A N 1
ATOM 771 C CA . ASP A 1 100 ? 32.843 9.062 -47.068 1.00 45.41 100 ASP A CA 1
ATOM 772 C C . ASP A 1 100 ? 32.363 9.341 -45.622 1.00 45.41 100 ASP A C 1
ATOM 774 O O . ASP A 1 100 ? 31.577 8.574 -45.060 1.00 45.41 100 ASP A O 1
ATOM 778 N N . PRO A 1 101 ? 32.788 10.456 -44.987 1.00 46.12 101 PRO A N 1
ATOM 779 C CA . PRO A 1 101 ? 32.366 10.833 -43.634 1.00 46.12 101 PRO A CA 1
ATOM 780 C C . PRO A 1 101 ? 30.890 11.265 -43.541 1.00 46.12 101 PRO A C 1
ATOM 782 O O . PRO A 1 101 ? 30.429 11.602 -42.451 1.00 46.12 101 PRO A O 1
ATOM 785 N N . SER A 1 102 ? 30.149 11.287 -44.657 1.00 46.91 102 SER A N 1
ATOM 786 C CA . SER A 1 102 ? 28.722 11.632 -44.693 1.00 46.91 102 SER A CA 1
ATOM 787 C C . SER A 1 102 ? 27.770 10.437 -44.533 1.00 46.91 102 SER A C 1
ATOM 789 O O . SER A 1 102 ? 26.561 10.643 -44.392 1.00 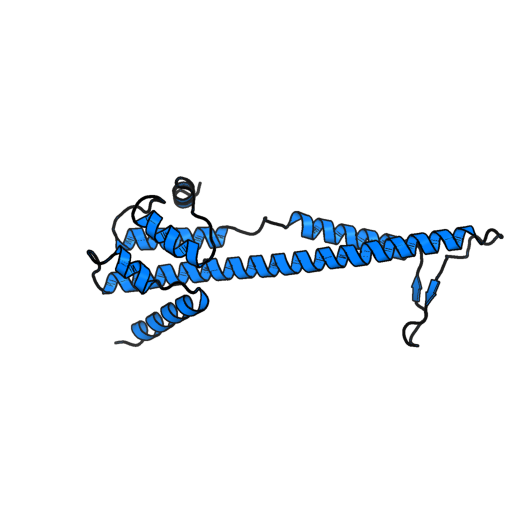46.91 102 SER A O 1
ATOM 791 N N . GLN A 1 103 ? 28.275 9.197 -44.508 1.00 46.22 103 GLN A N 1
ATOM 792 C CA . GLN A 1 103 ? 27.426 8.018 -44.327 1.00 46.22 103 GLN A CA 1
ATOM 793 C C . GLN A 1 103 ? 27.130 7.755 -42.847 1.00 46.22 103 GLN A C 1
ATOM 795 O O . GLN A 1 103 ? 27.820 7.003 -42.162 1.00 46.22 103 GLN A O 1
ATOM 800 N N . GLU A 1 104 ? 26.052 8.356 -42.339 1.00 51.56 104 GLU A N 1
ATOM 801 C CA . GLU A 1 104 ? 25.390 7.840 -41.140 1.00 51.56 104 GLU A CA 1
ATOM 802 C C . GLU A 1 104 ? 25.048 6.356 -41.359 1.00 51.56 104 GLU A C 1
ATOM 804 O O . GLU A 1 104 ? 24.350 6.009 -42.313 1.00 51.56 104 GLU A O 1
ATOM 809 N N . HIS A 1 105 ? 25.511 5.471 -40.468 1.00 50.97 105 HIS A N 1
ATOM 810 C CA . HIS A 1 105 ? 25.149 4.052 -40.494 1.00 50.97 105 HIS A CA 1
ATOM 811 C C . HIS A 1 105 ? 23.659 3.895 -40.181 1.00 50.97 105 HIS A C 1
ATOM 813 O O . HIS A 1 105 ? 23.244 3.815 -39.023 1.00 50.97 105 HIS A O 1
ATOM 819 N N . ILE A 1 106 ? 22.856 3.895 -41.238 1.00 52.16 106 ILE A N 1
ATOM 820 C CA . ILE A 1 106 ? 21.410 3.772 -41.194 1.00 52.16 106 ILE A CA 1
ATOM 821 C C . ILE A 1 106 ? 21.066 2.321 -41.521 1.00 52.16 106 ILE A C 1
ATOM 823 O O . ILE A 1 106 ? 21.195 1.877 -42.660 1.00 52.16 106 ILE A O 1
ATOM 827 N N . LEU A 1 107 ? 20.578 1.575 -40.530 1.00 50.19 107 LEU A N 1
ATOM 828 C CA . LEU A 1 107 ? 19.862 0.332 -40.816 1.00 50.19 107 LEU A CA 1
ATOM 829 C C . LEU A 1 107 ? 18.472 0.697 -41.337 1.00 50.19 107 LEU A C 1
ATOM 831 O O . LEU A 1 107 ? 17.633 1.170 -40.573 1.00 50.19 107 LEU A O 1
ATOM 835 N N . GLU A 1 108 ? 18.232 0.479 -42.629 1.00 49.59 108 GLU A N 1
ATOM 836 C CA . GLU A 1 108 ? 16.910 0.626 -43.233 1.00 49.59 108 GLU A CA 1
ATOM 837 C C . GLU A 1 108 ? 16.121 -0.685 -43.113 1.00 49.59 108 GLU A C 1
ATOM 839 O O . GLU A 1 108 ? 16.366 -1.664 -43.817 1.00 49.59 108 GLU A O 1
ATOM 844 N N . GLY A 1 109 ? 15.149 -0.712 -42.201 1.00 47.25 109 GLY A N 1
ATOM 845 C CA . GLY A 1 109 ? 14.206 -1.821 -42.058 1.00 47.25 109 GLY A CA 1
ATOM 846 C C . GLY A 1 109 ? 12.828 -1.467 -42.616 1.00 47.25 109 GLY A C 1
ATOM 847 O O . GLY A 1 109 ? 12.316 -0.375 -42.362 1.00 47.25 109 GLY A O 1
ATOM 848 N N . ARG A 1 110 ? 12.188 -2.400 -43.335 1.00 37.59 110 ARG A N 1
ATOM 849 C CA . ARG A 1 110 ? 10.753 -2.314 -43.659 1.00 37.59 110 ARG A CA 1
ATOM 850 C C . ARG A 1 110 ? 9.935 -2.919 -42.522 1.00 37.59 110 ARG A C 1
ATOM 852 O O . ARG A 1 110 ? 9.944 -4.132 -42.342 1.00 37.59 110 ARG A O 1
ATOM 859 N N . ILE A 1 111 ? 9.158 -2.099 -41.819 1.00 42.38 111 ILE A N 1
ATOM 860 C CA . ILE A 1 111 ? 8.073 -2.589 -40.958 1.00 42.38 111 ILE A CA 1
ATOM 861 C C . ILE A 1 111 ? 6.816 -2.657 -41.823 1.00 42.38 111 ILE A C 1
ATOM 863 O O . ILE A 1 111 ? 6.330 -1.621 -42.270 1.00 42.38 111 ILE A O 1
ATOM 867 N N . ASN A 1 112 ? 6.324 -3.869 -42.102 1.00 40.94 112 ASN A N 1
ATOM 868 C CA . ASN A 1 112 ? 4.999 -4.129 -42.687 1.00 40.94 112 ASN A CA 1
ATOM 869 C C . ASN A 1 112 ? 4.588 -3.206 -43.858 1.00 40.94 112 ASN A C 1
ATOM 871 O O . ASN A 1 112 ? 3.431 -2.818 -43.978 1.00 40.94 112 ASN A O 1
ATOM 875 N N . GLY A 1 113 ? 5.532 -2.848 -44.734 1.00 39.59 113 GLY A N 1
ATOM 876 C CA . GLY A 1 113 ? 5.245 -2.121 -45.973 1.00 39.59 113 GLY A CA 1
ATOM 877 C C . GLY A 1 113 ? 4.912 -0.624 -45.859 1.00 39.59 113 GLY A C 1
ATOM 878 O O . GLY A 1 113 ? 4.553 -0.052 -46.882 1.00 39.59 113 GLY A O 1
ATOM 879 N N . THR A 1 114 ? 5.053 0.037 -44.701 1.00 42.09 114 THR A N 1
ATOM 880 C CA . THR A 1 114 ? 4.604 1.443 -44.525 1.00 42.09 114 THR A CA 1
ATOM 881 C C . THR A 1 114 ? 5.699 2.491 -44.284 1.00 42.09 114 THR A C 1
ATOM 883 O O . THR A 1 114 ? 5.378 3.656 -44.071 1.00 42.09 114 THR A O 1
ATOM 886 N N . GLY A 1 115 ? 6.985 2.145 -44.362 1.00 41.94 115 GLY A N 1
ATOM 887 C CA . GLY A 1 115 ? 8.063 3.143 -44.329 1.00 41.94 115 GLY A CA 1
ATOM 888 C C . GLY A 1 115 ? 9.437 2.564 -44.006 1.00 41.94 115 GLY A C 1
ATOM 889 O O . GLY A 1 115 ? 9.535 1.498 -43.397 1.00 41.94 115 GLY A O 1
ATOM 890 N N . LEU A 1 116 ? 10.486 3.270 -44.439 1.00 46.47 116 LEU A N 1
ATOM 891 C CA . LEU A 1 116 ? 11.871 3.020 -44.037 1.00 46.47 116 LEU A CA 1
ATOM 892 C C . LEU A 1 116 ? 12.083 3.663 -42.664 1.00 46.47 116 LEU A C 1
ATOM 894 O O . LEU A 1 116 ? 11.930 4.877 -42.521 1.00 46.47 116 LEU A O 1
ATOM 898 N N . VAL A 1 117 ? 12.413 2.863 -41.652 1.00 51.06 117 VAL A N 1
ATOM 899 C CA . VAL A 1 117 ? 12.855 3.392 -40.355 1.00 51.06 117 VAL A CA 1
ATOM 900 C C . VAL A 1 117 ? 14.364 3.542 -40.417 1.00 51.06 117 VAL A C 1
ATOM 902 O O . VAL A 1 117 ? 15.059 2.545 -40.590 1.00 51.06 117 VAL A O 1
ATOM 905 N N . LYS A 1 118 ? 14.858 4.776 -40.287 1.00 55.34 118 LYS A N 1
ATOM 906 C CA . LYS A 1 118 ? 16.289 5.057 -40.178 1.00 55.34 118 LYS A CA 1
ATOM 907 C C . LYS A 1 118 ? 16.712 4.950 -38.716 1.00 55.34 118 LYS A C 1
ATOM 909 O O . LYS A 1 118 ? 16.265 5.743 -37.891 1.00 55.34 118 LYS A O 1
ATOM 914 N N . LEU A 1 119 ? 17.539 3.960 -38.391 1.00 60.47 119 LEU A N 1
ATOM 915 C CA . LEU A 1 119 ? 18.085 3.757 -37.047 1.00 60.47 119 LEU A CA 1
ATOM 916 C C . LEU A 1 119 ? 19.585 4.047 -37.048 1.00 60.47 119 LEU A C 1
ATOM 918 O O . LEU A 1 119 ? 20.346 3.298 -37.656 1.00 60.47 119 LEU A O 1
ATOM 922 N N . SER A 1 120 ? 19.983 5.119 -36.356 1.00 67.94 120 SER A N 1
ATOM 923 C CA . SER A 1 120 ? 21.383 5.490 -36.125 1.00 67.94 120 SER A CA 1
ATOM 924 C C . SER A 1 120 ? 21.854 5.078 -34.725 1.00 67.94 120 SER A C 1
ATOM 926 O O . SER A 1 120 ? 21.049 4.836 -33.815 1.00 67.94 120 SER A O 1
ATOM 928 N N . GLN A 1 121 ? 23.175 5.044 -34.520 1.00 68.56 121 GLN A N 1
ATOM 929 C CA . GLN A 1 121 ? 23.765 4.813 -33.196 1.00 68.56 121 GLN A CA 1
ATOM 930 C C . GLN A 1 121 ? 23.303 5.866 -32.176 1.00 68.56 121 GLN A C 1
ATOM 932 O O . GLN A 1 121 ? 22.972 5.518 -31.042 1.00 68.56 121 GLN A O 1
ATOM 937 N N . GLU A 1 122 ? 23.180 7.132 -32.586 1.00 73.38 122 GLU A N 1
ATOM 938 C CA . GLU A 1 122 ? 22.683 8.212 -31.726 1.00 73.38 122 GLU A CA 1
ATOM 939 C C . GLU A 1 122 ? 21.242 7.951 -31.257 1.00 73.38 122 GLU A C 1
ATOM 941 O O . GLU A 1 122 ? 20.936 8.094 -30.070 1.00 73.38 122 GLU A O 1
ATOM 946 N N . CYS A 1 123 ? 20.363 7.478 -32.150 1.00 70.50 123 CYS A N 1
ATOM 947 C CA . CYS A 1 123 ? 18.998 7.096 -31.782 1.00 70.50 123 CYS A CA 1
ATOM 948 C C . CYS A 1 123 ? 18.984 5.981 -30.726 1.00 70.50 123 CYS A C 1
ATOM 950 O O . CYS A 1 123 ? 18.235 6.062 -29.750 1.00 70.50 123 CYS A O 1
ATOM 952 N N . THR A 1 124 ? 19.832 4.960 -30.881 1.00 76.44 124 THR A N 1
ATOM 953 C CA . THR A 1 124 ? 19.921 3.863 -29.903 1.00 76.44 124 THR A CA 1
ATOM 954 C C . THR A 1 124 ? 20.527 4.303 -28.568 1.00 76.44 124 THR A C 1
ATOM 956 O O . THR A 1 124 ? 20.056 3.869 -27.518 1.00 76.44 124 THR A O 1
ATOM 959 N N . ALA A 1 125 ? 21.494 5.226 -28.573 1.00 76.94 125 ALA A N 1
ATOM 960 C CA . ALA A 1 125 ? 22.074 5.796 -27.359 1.00 76.94 125 ALA A CA 1
ATOM 961 C C . ALA A 1 125 ? 21.045 6.611 -26.558 1.00 76.94 125 ALA A C 1
ATOM 963 O O . ALA A 1 125 ? 20.927 6.437 -25.343 1.00 76.94 125 ALA A O 1
ATOM 964 N N . ARG A 1 126 ? 20.232 7.435 -27.235 1.00 77.06 126 ARG A N 1
ATOM 965 C CA . ARG A 1 126 ? 19.134 8.183 -26.594 1.00 77.06 126 ARG A CA 1
ATOM 966 C C . ARG A 1 126 ? 18.065 7.254 -26.014 1.00 77.06 126 ARG A C 1
ATOM 968 O O . ARG A 1 126 ? 17.536 7.535 -24.940 1.00 77.06 126 ARG A O 1
ATOM 975 N N . LEU A 1 127 ? 17.774 6.135 -26.680 1.00 77.75 127 LEU A N 1
ATOM 976 C CA . LEU A 1 127 ? 16.844 5.123 -26.172 1.00 77.75 127 LEU A CA 1
ATOM 977 C C . LEU A 1 127 ? 17.374 4.436 -24.901 1.00 77.75 127 LEU A C 1
ATOM 979 O O . LEU A 1 127 ? 16.615 4.264 -23.948 1.00 77.75 127 LEU A O 1
ATOM 983 N N . ILE A 1 128 ? 18.668 4.098 -24.853 1.00 80.94 128 ILE A N 1
ATOM 984 C CA . ILE A 1 128 ? 19.321 3.546 -23.651 1.00 80.94 128 ILE A CA 1
ATOM 985 C C . ILE A 1 128 ? 19.227 4.543 -22.488 1.00 80.94 128 ILE A C 1
ATOM 987 O O . ILE A 1 128 ? 18.777 4.169 -21.408 1.00 80.94 128 ILE A O 1
ATOM 991 N N . GLN A 1 129 ? 19.559 5.816 -22.726 1.00 85.38 129 GLN A N 1
ATOM 992 C CA . GLN A 1 129 ? 19.487 6.872 -21.710 1.00 85.38 129 GLN A CA 1
ATOM 993 C C . GLN A 1 129 ? 18.059 7.076 -21.175 1.00 85.38 129 GLN A C 1
ATOM 995 O O . GLN A 1 129 ? 17.855 7.291 -19.977 1.00 85.38 129 GLN A O 1
ATOM 1000 N N . HIS A 1 130 ? 17.053 6.988 -22.049 1.00 84.38 130 HIS A N 1
ATOM 1001 C CA . HIS A 1 130 ? 15.654 7.056 -21.636 1.00 84.38 130 HIS A CA 1
ATOM 1002 C C . HIS A 1 130 ? 15.272 5.869 -20.740 1.00 84.38 130 HIS A C 1
ATOM 1004 O O . HIS A 1 130 ? 14.655 6.068 -19.695 1.00 84.38 130 HIS A O 1
ATOM 1010 N N . CYS A 1 131 ? 15.696 4.652 -21.094 1.00 81.56 131 CYS A N 1
ATOM 1011 C CA . CYS A 1 131 ? 15.467 3.469 -20.263 1.00 81.56 131 CYS A CA 1
ATOM 1012 C C . CYS A 1 131 ? 16.153 3.589 -18.894 1.00 81.56 131 CYS A C 1
ATOM 1014 O O . CYS A 1 131 ? 15.533 3.266 -17.886 1.00 81.56 131 CYS A O 1
ATOM 1016 N N . ASP A 1 132 ? 17.387 4.100 -18.841 1.00 86.56 132 ASP A N 1
ATOM 1017 C CA . ASP A 1 132 ? 18.103 4.345 -17.581 1.00 86.56 132 ASP A CA 1
ATOM 1018 C C . ASP A 1 132 ? 17.351 5.354 -16.691 1.00 86.56 132 ASP A C 1
ATOM 1020 O O . ASP A 1 132 ? 17.197 5.130 -15.494 1.00 86.56 132 ASP A O 1
ATOM 1024 N N . THR A 1 133 ? 16.776 6.409 -17.279 1.00 86.12 133 THR A N 1
ATOM 1025 C CA . THR A 1 133 ? 15.963 7.397 -16.541 1.00 86.12 133 THR A CA 1
ATOM 1026 C C . THR A 1 133 ? 14.697 6.771 -15.939 1.00 86.12 133 THR A C 1
ATOM 1028 O O . THR A 1 133 ? 14.337 7.061 -14.799 1.00 86.12 133 THR A O 1
ATOM 1031 N N . VAL A 1 134 ? 14.021 5.893 -16.688 1.00 81.19 134 VAL A N 1
ATOM 1032 C CA . VAL A 1 134 ? 12.817 5.174 -16.228 1.00 81.19 134 VAL A CA 1
ATOM 1033 C C . VAL A 1 134 ? 13.156 4.184 -15.110 1.00 81.19 134 VAL A C 1
ATOM 1035 O O . VAL A 1 134 ? 12.410 4.074 -14.136 1.00 81.19 134 VAL A O 1
ATOM 1038 N N . LEU A 1 135 ? 14.290 3.486 -15.226 1.00 81.50 135 LEU A N 1
ATOM 1039 C CA . LEU A 1 135 ? 14.799 2.590 -14.187 1.00 81.50 135 LEU A CA 1
ATOM 1040 C C . LEU A 1 135 ? 15.156 3.356 -12.908 1.00 81.50 135 LEU A C 1
ATOM 1042 O O . LEU A 1 135 ? 14.801 2.904 -11.824 1.00 81.50 135 LEU A O 1
ATOM 1046 N N . ASP A 1 136 ? 15.792 4.521 -13.023 1.00 83.25 136 ASP A N 1
ATOM 1047 C CA . ASP A 1 136 ? 16.133 5.367 -11.877 1.00 83.25 136 ASP A CA 1
ATOM 1048 C C . ASP A 1 136 ? 14.892 5.924 -11.173 1.00 83.25 136 ASP A C 1
ATOM 1050 O O . ASP A 1 136 ? 14.841 5.941 -9.942 1.00 83.25 136 ASP A O 1
ATOM 1054 N N . PHE A 1 137 ? 13.889 6.368 -11.935 1.00 79.94 137 PHE A N 1
ATOM 1055 C CA . PHE A 1 137 ? 12.629 6.882 -11.395 1.00 79.94 137 PHE A CA 1
ATOM 1056 C C . PHE A 1 137 ? 11.884 5.793 -10.606 1.00 79.94 137 PHE A C 1
ATOM 1058 O O . PHE A 1 137 ? 11.680 5.916 -9.400 1.00 79.94 137 PHE A O 1
ATOM 1065 N N . HIS A 1 138 ? 11.590 4.659 -11.246 1.00 74.81 138 HIS A N 1
ATOM 1066 C CA . HIS A 1 138 ? 10.874 3.553 -10.600 1.00 74.81 138 HIS A CA 1
ATOM 1067 C C . HIS A 1 138 ? 11.733 2.726 -9.631 1.00 74.81 138 HIS A C 1
ATOM 1069 O O . HIS A 1 138 ? 11.195 1.909 -8.885 1.00 74.81 138 HIS A O 1
ATOM 1075 N N . GLY A 1 139 ? 13.055 2.904 -9.633 1.00 65.94 139 GLY A N 1
ATOM 1076 C CA . GLY A 1 139 ? 13.971 2.309 -8.662 1.00 65.94 139 GLY A CA 1
ATOM 1077 C C . GLY A 1 139 ? 14.018 3.071 -7.336 1.00 65.94 139 GLY A C 1
ATOM 1078 O O . GLY A 1 139 ? 14.210 2.447 -6.294 1.00 65.94 139 GLY A O 1
ATOM 1079 N N . LYS A 1 140 ? 13.812 4.397 -7.361 1.00 58.94 140 LYS A N 1
ATOM 1080 C CA . LYS A 1 140 ? 13.837 5.273 -6.174 1.00 58.94 140 LYS A CA 1
ATOM 1081 C C . LYS A 1 140 ? 12.499 5.352 -5.436 1.00 58.94 140 LYS A C 1
ATOM 1083 O O . LYS A 1 140 ? 12.507 5.533 -4.224 1.00 58.94 140 LYS A O 1
ATOM 1088 N N . ASP A 1 141 ? 11.380 5.160 -6.132 1.00 56.41 141 ASP A N 1
ATOM 1089 C CA . ASP A 1 141 ? 10.037 5.243 -5.535 1.00 56.41 141 ASP A CA 1
ATOM 1090 C C . ASP A 1 141 ? 9.599 3.969 -4.785 1.00 56.41 141 ASP A C 1
ATOM 1092 O O . ASP A 1 141 ? 8.576 3.968 -4.095 1.00 56.41 141 ASP A O 1
ATOM 1096 N N . ARG A 1 142 ? 10.381 2.880 -4.853 1.00 53.12 142 ARG A N 1
ATOM 1097 C CA . ARG A 1 142 ? 10.068 1.628 -4.147 1.00 53.12 142 ARG A CA 1
ATOM 1098 C C . ARG A 1 142 ? 10.142 1.828 -2.632 1.00 53.12 142 ARG A C 1
ATOM 1100 O O . ARG A 1 142 ? 11.220 1.993 -2.066 1.00 53.12 142 ARG A O 1
ATOM 1107 N N . GLY A 1 143 ? 8.983 1.761 -1.976 1.00 51.22 143 GLY A N 1
ATOM 1108 C CA . GLY A 1 143 ? 8.846 1.800 -0.516 1.00 51.22 143 GLY A CA 1
ATOM 1109 C C . GLY A 1 143 ? 8.629 3.188 0.102 1.00 51.22 143 GLY A C 1
ATOM 1110 O O . GLY A 1 143 ? 8.600 3.289 1.329 1.00 51.22 143 GLY A O 1
ATOM 1111 N N . GLY A 1 144 ? 8.471 4.239 -0.713 1.00 47.34 144 GLY A N 1
ATOM 1112 C CA . GLY A 1 144 ? 8.307 5.625 -0.247 1.00 47.34 144 GLY A CA 1
ATOM 1113 C C . GLY A 1 144 ? 6.862 6.096 -0.034 1.00 47.34 144 GLY A C 1
ATOM 1114 O O . GLY A 1 144 ? 6.658 7.203 0.463 1.00 47.34 144 GLY A O 1
ATOM 1115 N N . GLN A 1 145 ? 5.856 5.299 -0.406 1.00 51.16 145 GLN A N 1
ATOM 1116 C CA . GLN A 1 145 ? 4.463 5.744 -0.361 1.00 51.16 145 GLN A CA 1
ATOM 1117 C C . GLN A 1 145 ? 3.848 5.769 1.038 1.00 51.16 145 GLN A C 1
ATOM 1119 O O . GLN A 1 145 ? 4.259 5.075 1.972 1.00 51.16 145 GLN A O 1
ATOM 1124 N N . SER A 1 146 ? 2.873 6.669 1.170 1.00 51.62 146 SER A N 1
ATOM 1125 C CA . SER A 1 146 ? 2.450 7.251 2.431 1.00 51.62 146 SER A CA 1
ATOM 1126 C C . SER A 1 146 ? 1.803 6.233 3.365 1.00 51.62 146 SER A C 1
ATOM 1128 O O . SER A 1 146 ? 0.625 5.897 3.248 1.00 51.62 146 SER A O 1
ATOM 1130 N N . ARG A 1 147 ? 2.547 5.854 4.408 1.00 62.16 147 ARG A N 1
ATOM 1131 C CA . ARG A 1 147 ? 2.003 5.179 5.596 1.00 62.16 147 ARG A CA 1
ATOM 1132 C C . ARG A 1 147 ? 0.935 6.019 6.317 1.00 62.16 147 ARG A C 1
ATOM 1134 O O . ARG A 1 147 ? 0.377 5.549 7.297 1.00 62.16 147 ARG A O 1
ATOM 1141 N N . SER A 1 148 ? 0.641 7.252 5.885 1.00 74.81 148 SER A N 1
ATOM 1142 C CA . SER A 1 148 ? -0.294 8.149 6.573 1.00 74.81 148 SER A CA 1
ATOM 1143 C C . SER A 1 148 ? -1.723 7.613 6.632 1.00 74.81 148 SER A C 1
ATOM 1145 O O . SER A 1 148 ? -2.367 7.778 7.662 1.00 74.81 148 SER A O 1
ATOM 1147 N N . ALA A 1 149 ? -2.224 6.974 5.568 1.00 79.88 149 ALA A N 1
ATOM 1148 C CA . ALA A 1 149 ? -3.580 6.416 5.552 1.00 79.88 149 ALA A CA 1
ATOM 1149 C C . ALA A 1 149 ? -3.676 5.156 6.426 1.00 79.88 149 ALA A C 1
ATOM 1151 O O . ALA A 1 149 ? -4.605 5.021 7.219 1.00 79.88 149 ALA A O 1
ATOM 1152 N N . ASP A 1 150 ? -2.655 4.300 6.352 1.00 83.62 150 ASP A N 1
ATOM 1153 C CA . ASP A 1 150 ? -2.499 3.122 7.207 1.00 83.62 150 ASP A CA 1
ATOM 1154 C C . ASP A 1 150 ? -2.456 3.512 8.697 1.00 83.62 150 ASP A C 1
ATOM 1156 O O . ASP A 1 150 ? -3.190 2.965 9.522 1.00 83.62 150 ASP A O 1
ATOM 1160 N N . ILE A 1 151 ? -1.634 4.511 9.039 1.00 85.94 151 ILE A N 1
ATOM 1161 C CA . ILE A 1 151 ? -1.519 5.061 10.395 1.00 85.94 151 ILE A CA 1
ATOM 1162 C C . ILE A 1 151 ? -2.848 5.683 10.837 1.00 85.94 151 ILE A C 1
ATOM 1164 O O . ILE A 1 151 ? -3.293 5.420 11.952 1.00 85.94 151 ILE A O 1
ATOM 1168 N N . ALA A 1 152 ? -3.510 6.465 9.979 1.00 85.75 152 ALA A N 1
ATOM 1169 C CA . ALA A 1 152 ? -4.805 7.063 10.293 1.00 85.75 152 ALA A CA 1
ATOM 1170 C C . ALA A 1 152 ? -5.865 5.995 10.604 1.00 85.75 152 ALA A C 1
ATOM 1172 O O . ALA A 1 152 ? -6.560 6.117 11.610 1.00 85.75 152 ALA A O 1
ATOM 1173 N N . GLY A 1 153 ? -5.933 4.915 9.818 1.00 87.50 153 GLY A N 1
ATOM 1174 C CA . GLY A 1 153 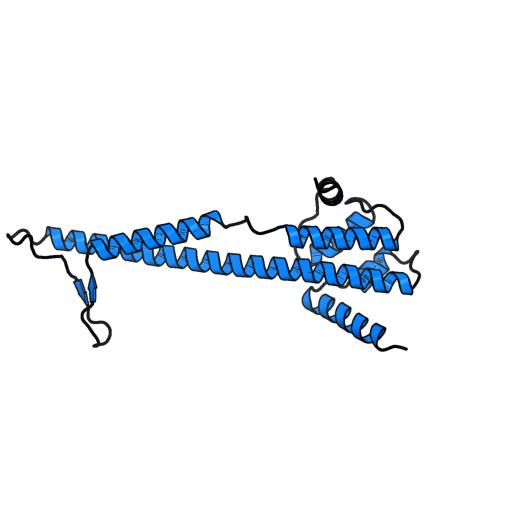? -6.830 3.789 10.086 1.00 87.50 153 GLY A CA 1
ATOM 1175 C C . GLY A 1 153 ? -6.547 3.123 11.437 1.00 87.50 153 GLY A C 1
ATOM 1176 O O . GLY A 1 153 ? -7.459 2.910 12.234 1.00 87.50 153 GLY A O 1
ATOM 1177 N N . VAL A 1 154 ? -5.277 2.876 11.769 1.00 89.50 154 VAL A N 1
ATOM 1178 C CA . VAL A 1 154 ? -4.901 2.332 13.088 1.00 89.50 154 VAL A CA 1
ATOM 1179 C C . VAL A 1 154 ? -5.308 3.275 14.226 1.00 89.50 154 VAL A C 1
ATOM 1181 O O . VAL A 1 154 ? -5.833 2.823 15.246 1.00 89.50 154 VAL A O 1
ATOM 1184 N N . LEU A 1 155 ? -5.095 4.582 14.064 1.00 89.88 155 LEU A N 1
ATOM 1185 C CA . LEU A 1 155 ? -5.480 5.587 15.058 1.00 89.88 155 LEU A CA 1
ATOM 1186 C C . LEU A 1 155 ? -7.004 5.703 15.211 1.00 89.88 155 LEU A C 1
ATOM 1188 O O . LEU A 1 155 ? -7.485 5.907 16.327 1.00 89.88 155 LEU A O 1
ATOM 1192 N N . MET A 1 156 ? -7.772 5.513 14.136 1.00 91.38 156 MET A N 1
ATOM 1193 C CA . MET A 1 156 ? -9.234 5.414 14.197 1.00 91.38 156 MET A CA 1
ATOM 1194 C C . MET A 1 156 ? -9.686 4.193 15.007 1.00 91.38 156 MET A C 1
ATOM 1196 O O . MET A 1 156 ? -10.519 4.342 15.898 1.00 91.38 156 MET A O 1
ATOM 1200 N N . ILE A 1 157 ? -9.092 3.013 14.783 1.00 90.06 157 ILE A N 1
ATOM 1201 C CA . ILE A 1 157 ? -9.382 1.796 15.569 1.00 90.06 157 ILE A CA 1
ATOM 1202 C C . ILE A 1 157 ? -9.055 2.011 17.055 1.00 90.06 157 ILE A C 1
ATOM 1204 O O . ILE A 1 157 ? -9.836 1.645 17.935 1.00 90.06 157 ILE A O 1
ATOM 1208 N N . ALA A 1 158 ? -7.908 2.630 17.346 1.00 89.38 158 ALA A N 1
ATOM 1209 C CA . ALA A 1 158 ? -7.495 2.957 18.708 1.00 89.38 158 ALA A CA 1
ATOM 1210 C C . ALA A 1 158 ? -8.465 3.939 19.389 1.00 89.38 158 ALA A C 1
ATOM 1212 O O . ALA A 1 158 ? -8.789 3.774 20.567 1.00 89.38 158 ALA A O 1
ATOM 1213 N N . SER A 1 159 ? -8.966 4.927 18.647 1.00 88.31 159 SER A N 1
ATOM 1214 C CA . SER A 1 159 ? -9.923 5.912 19.163 1.00 88.31 159 SER A CA 1
ATOM 1215 C C . SER A 1 159 ? -11.282 5.268 19.440 1.00 88.31 159 SER A C 1
ATOM 1217 O O . SER A 1 159 ? -11.782 5.381 20.556 1.00 88.31 159 SER A O 1
ATOM 1219 N N . ALA A 1 160 ? -11.802 4.468 18.501 1.00 85.44 160 ALA A N 1
ATOM 1220 C CA . ALA A 1 160 ? -13.028 3.691 18.690 1.00 85.44 160 ALA A CA 1
ATOM 1221 C C . ALA A 1 160 ? -12.940 2.780 19.924 1.00 85.44 160 ALA A C 1
ATOM 1223 O O . ALA A 1 160 ? -13.885 2.672 20.705 1.00 85.44 160 ALA A O 1
ATOM 1224 N N . TRP A 1 161 ? -11.780 2.151 20.144 1.00 86.38 161 TRP A N 1
ATOM 1225 C CA . TRP A 1 161 ? -11.539 1.341 21.336 1.00 86.38 161 TRP A CA 1
ATOM 1226 C C . TRP A 1 161 ? -11.619 2.158 22.624 1.00 86.38 161 TRP A C 1
ATOM 1228 O O . TRP A 1 161 ? -12.244 1.718 23.596 1.00 86.38 161 TRP A O 1
ATOM 1238 N N . ARG A 1 162 ? -10.973 3.329 22.652 1.00 87.50 162 ARG A N 1
ATOM 1239 C CA . ARG A 1 162 ? -11.001 4.218 23.815 1.00 87.50 162 ARG A CA 1
ATOM 1240 C C . ARG A 1 162 ? -12.433 4.643 24.129 1.00 87.50 162 ARG A C 1
ATOM 1242 O O . ARG A 1 162 ? -12.840 4.533 25.282 1.00 87.50 162 ARG A O 1
ATOM 1249 N N . ASP A 1 163 ? -13.188 5.046 23.114 1.00 84.88 163 ASP A N 1
ATOM 1250 C CA . ASP A 1 163 ? -14.566 5.519 23.262 1.00 84.88 163 ASP A CA 1
ATOM 1251 C C . ASP A 1 163 ? -15.502 4.400 23.738 1.00 84.88 163 ASP A C 1
ATOM 1253 O O . ASP A 1 163 ? -16.339 4.614 24.614 1.00 84.88 163 ASP A O 1
ATOM 1257 N N . HIS A 1 164 ? -15.310 3.176 23.237 1.00 80.56 164 HIS A N 1
ATOM 1258 C CA . HIS A 1 164 ? -16.133 2.027 23.614 1.00 80.56 164 HIS A CA 1
ATOM 1259 C C . HIS A 1 164 ? -15.818 1.492 25.021 1.00 80.56 164 HIS A C 1
ATOM 1261 O O . HIS A 1 164 ? -16.714 1.097 25.767 1.00 80.56 164 HIS A O 1
ATOM 1267 N N . THR A 1 165 ? -14.537 1.438 25.398 1.00 79.31 165 THR A N 1
ATOM 1268 C CA . THR A 1 165 ? -14.098 0.758 26.632 1.00 79.31 165 THR A CA 1
ATOM 1269 C C . THR A 1 165 ? -13.778 1.692 27.791 1.00 79.31 165 THR A C 1
ATOM 1271 O O . THR A 1 165 ? -13.637 1.225 28.924 1.00 79.31 165 THR A O 1
ATOM 1274 N N . GLY A 1 166 ? -13.585 2.984 27.516 1.00 79.62 166 GLY A N 1
ATOM 1275 C CA . GLY A 1 166 ? -13.010 3.952 28.450 1.00 79.62 166 GLY A CA 1
ATOM 1276 C C . GLY A 1 166 ? -11.548 3.667 28.819 1.00 79.62 166 GLY A C 1
ATOM 1277 O O . GLY A 1 166 ? -11.018 4.286 29.741 1.00 79.62 166 GLY A O 1
ATOM 1278 N N . LYS A 1 167 ? -10.888 2.704 28.156 1.00 82.12 167 LYS A N 1
ATOM 1279 C CA . LYS A 1 167 ? -9.506 2.297 28.441 1.00 82.12 167 LYS A CA 1
ATOM 1280 C C . LYS A 1 167 ? -8.568 2.802 27.360 1.00 82.12 167 LYS A C 1
ATOM 1282 O O . LYS A 1 167 ? -8.883 2.762 26.175 1.00 82.12 167 LYS A O 1
ATOM 1287 N N . GLU A 1 168 ? -7.369 3.188 27.778 1.00 86.06 168 GLU A N 1
ATOM 1288 C CA . GLU A 1 168 ? -6.339 3.643 26.853 1.00 86.06 168 GLU A CA 1
ATOM 1289 C C . GLU A 1 168 ? -5.865 2.495 25.939 1.00 86.06 168 GLU A C 1
ATOM 1291 O O . GLU A 1 168 ? -5.472 1.437 26.453 1.00 86.06 168 GLU A O 1
ATOM 1296 N N . PRO A 1 169 ? -5.885 2.671 24.605 1.00 84.31 169 PRO A N 1
ATOM 1297 C CA . PRO A 1 169 ? -5.434 1.654 23.667 1.00 84.31 169 PRO A CA 1
ATOM 1298 C C . PRO A 1 169 ? -3.914 1.502 23.767 1.00 84.31 169 PRO A C 1
ATOM 1300 O O . PRO A 1 169 ? -3.147 2.448 23.615 1.00 84.31 169 PRO A O 1
ATOM 1303 N N . ARG A 1 170 ? -3.457 0.280 24.039 1.00 84.31 170 ARG A N 1
ATOM 1304 C CA . ARG A 1 170 ? -2.033 -0.075 24.068 1.00 84.31 170 ARG A CA 1
ATOM 1305 C C . ARG A 1 170 ? -1.814 -1.261 23.150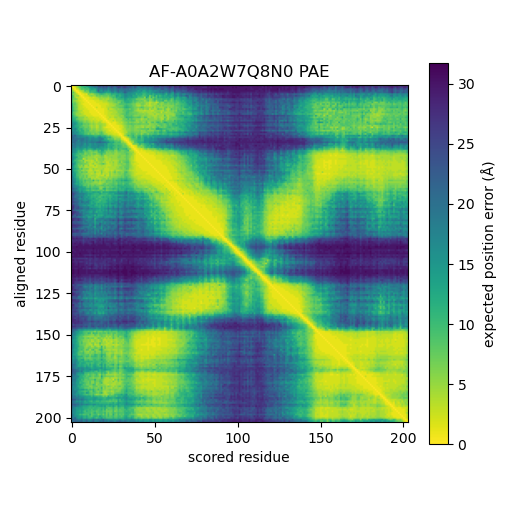 1.00 84.31 170 ARG A C 1
ATOM 1307 O O . ARG A 1 170 ? -2.591 -2.209 23.203 1.00 84.31 170 ARG A O 1
ATOM 1314 N N . ALA A 1 171 ? -0.717 -1.281 22.396 1.00 75.19 171 ALA A N 1
ATOM 1315 C CA . ALA A 1 171 ? -0.335 -2.404 21.527 1.00 75.19 171 ALA A CA 1
ATOM 1316 C C . ALA A 1 171 ? 0.077 -3.683 22.310 1.00 75.19 171 ALA A C 1
ATOM 1318 O O . ALA A 1 171 ? 0.815 -4.527 21.824 1.00 75.19 171 ALA A O 1
ATOM 1319 N N . LYS A 1 172 ? -0.383 -3.826 23.559 1.00 77.25 172 LYS A N 1
ATOM 1320 C CA . LYS A 1 172 ? -0.272 -5.002 24.428 1.00 77.25 172 LYS A CA 1
ATOM 1321 C C . LYS A 1 172 ? -1.611 -5.223 25.140 1.00 77.25 172 LYS A C 1
ATOM 1323 O O . LYS A 1 172 ? -2.384 -4.286 25.328 1.00 77.25 172 LYS A O 1
ATOM 1328 N N . GLY A 1 173 ? -1.854 -6.442 25.618 1.00 80.50 173 GLY A N 1
ATOM 1329 C CA . GLY A 1 173 ? -3.094 -6.783 26.324 1.00 80.50 173 GLY A CA 1
ATOM 1330 C C . GLY A 1 173 ? -4.283 -6.907 25.369 1.00 80.50 173 GLY A C 1
ATOM 1331 O O . GLY A 1 173 ? -4.097 -7.250 24.207 1.00 80.50 173 GLY A O 1
ATOM 1332 N N . THR A 1 174 ? -5.500 -6.642 25.851 1.00 80.00 174 THR A N 1
ATOM 1333 C CA . THR A 1 174 ? -6.734 -6.904 25.087 1.00 80.00 174 THR A CA 1
ATOM 1334 C C . THR A 1 174 ? -6.826 -6.080 23.802 1.00 80.00 174 THR A C 1
ATOM 1336 O O . THR A 1 174 ? -7.158 -6.637 22.762 1.00 80.00 174 THR A O 1
ATOM 1339 N N . PHE A 1 175 ? -6.460 -4.790 23.834 1.00 85.69 175 PHE A N 1
ATOM 1340 C CA . PHE A 1 175 ? -6.436 -3.981 22.609 1.00 85.69 175 PHE A CA 1
ATOM 1341 C C . PHE A 1 175 ? -5.390 -4.493 21.618 1.00 85.69 175 PHE A C 1
ATOM 1343 O O . PHE A 1 175 ? -5.700 -4.640 20.446 1.00 85.69 175 PHE A O 1
ATOM 1350 N N . GLY A 1 176 ? -4.175 -4.811 22.080 1.00 83.25 176 GLY A N 1
ATOM 1351 C CA . GLY A 1 176 ? -3.135 -5.378 21.218 1.00 83.25 176 GLY A CA 1
ATOM 1352 C C . GLY A 1 176 ? -3.561 -6.697 20.566 1.00 83.25 176 GLY A C 1
ATOM 1353 O O . GLY A 1 176 ? -3.378 -6.865 19.368 1.00 83.25 176 GLY A O 1
ATOM 1354 N N . ALA A 1 177 ? -4.194 -7.603 21.320 1.00 81.62 177 ALA A N 1
ATOM 1355 C CA . ALA A 1 177 ? -4.712 -8.864 20.785 1.00 81.62 177 ALA A CA 1
ATOM 1356 C C . ALA A 1 177 ? -5.823 -8.644 19.744 1.00 81.62 177 ALA A C 1
ATOM 1358 O O . ALA A 1 177 ? -5.805 -9.272 18.684 1.00 81.62 177 ALA A O 1
ATOM 1359 N N . PHE A 1 178 ? -6.749 -7.720 20.018 1.00 83.56 178 PHE A N 1
ATOM 1360 C CA . PHE A 1 178 ? -7.791 -7.313 19.077 1.00 83.56 178 PHE A CA 1
ATOM 1361 C C . PHE A 1 178 ? -7.193 -6.703 17.802 1.00 83.56 178 PHE A C 1
ATOM 1363 O O . PHE A 1 178 ? -7.476 -7.173 16.703 1.00 83.56 178 PHE A O 1
ATOM 1370 N N . LEU A 1 179 ? -6.321 -5.704 17.951 1.00 86.38 179 LEU A N 1
ATOM 1371 C CA . LEU A 1 179 ? -5.678 -4.999 16.847 1.00 86.38 179 LEU A CA 1
ATOM 1372 C C . LEU A 1 179 ? -4.869 -5.968 15.982 1.00 86.38 179 LEU A C 1
ATOM 1374 O O . LEU A 1 179 ? -5.018 -5.958 14.769 1.00 86.38 179 LEU A O 1
ATOM 1378 N N . ASN A 1 180 ? -4.083 -6.856 16.592 1.00 84.75 180 ASN A N 1
ATOM 1379 C CA . ASN A 1 180 ? -3.327 -7.869 15.859 1.00 84.75 180 ASN A CA 1
ATOM 1380 C C . ASN A 1 180 ? -4.239 -8.836 15.108 1.00 84.75 180 ASN A C 1
ATOM 1382 O O . ASN A 1 180 ? -3.936 -9.152 13.965 1.00 84.75 180 ASN A O 1
ATOM 1386 N N . SER A 1 181 ? -5.350 -9.268 15.714 1.00 82.38 181 SER A N 1
ATOM 1387 C CA . SER A 1 181 ? -6.313 -10.154 15.048 1.00 82.38 181 SER A CA 1
ATOM 1388 C C . SER A 1 181 ? -6.931 -9.482 13.824 1.00 82.38 181 SER A C 1
ATOM 1390 O O . SER A 1 181 ? -7.067 -10.101 12.780 1.00 82.38 181 SER A O 1
ATOM 1392 N N . VAL A 1 182 ? -7.272 -8.199 13.928 1.00 82.25 182 VAL A N 1
ATOM 1393 C CA . VAL A 1 182 ? -7.843 -7.433 12.817 1.00 82.25 182 VAL A CA 1
ATOM 1394 C C . VAL A 1 182 ? -6.806 -7.175 11.714 1.00 82.25 182 VAL A C 1
ATOM 1396 O O . VAL A 1 182 ? -7.095 -7.346 10.532 1.00 82.25 182 VAL A O 1
ATOM 1399 N N . LEU A 1 183 ? -5.583 -6.793 12.087 1.00 83.69 183 LEU A N 1
ATOM 1400 C CA . LEU A 1 183 ? -4.513 -6.471 11.140 1.00 83.69 183 LEU A CA 1
ATOM 1401 C C . LEU A 1 183 ? -3.925 -7.709 10.446 1.00 83.69 183 LEU A C 1
ATOM 1403 O O . LEU A 1 183 ? -3.538 -7.624 9.279 1.00 83.69 183 LEU A O 1
ATOM 1407 N N . SER A 1 184 ? -3.882 -8.865 11.117 1.00 82.19 184 SER A N 1
ATOM 1408 C CA . SER A 1 184 ? -3.373 -10.103 10.516 1.00 82.19 184 SER A CA 1
ATOM 1409 C C . SER A 1 184 ? -4.244 -10.595 9.366 1.00 82.19 184 SER A C 1
ATOM 1411 O O . SER A 1 184 ? -3.715 -11.096 8.377 1.00 82.19 184 SER A O 1
ATOM 1413 N N . GLU A 1 185 ? -5.561 -10.418 9.470 1.00 76.94 185 GLU A N 1
ATOM 1414 C CA . GLU A 1 185 ? -6.520 -10.843 8.441 1.00 76.94 185 GLU A CA 1
ATOM 1415 C C . GLU A 1 185 ? -6.340 -10.060 7.128 1.00 76.94 185 GLU A C 1
ATOM 1417 O O . GLU A 1 185 ? -6.550 -10.602 6.048 1.00 76.94 185 GLU A O 1
ATOM 1422 N N . ILE A 1 186 ? -5.838 -8.821 7.193 1.00 74.19 186 ILE A N 1
ATOM 1423 C CA . ILE A 1 186 ? -5.479 -8.016 6.011 1.00 74.19 186 ILE A CA 1
ATOM 1424 C C . ILE A 1 186 ? -3.990 -8.127 5.627 1.00 74.19 186 ILE A C 1
ATOM 1426 O O . ILE A 1 186 ? -3.471 -7.315 4.855 1.00 74.19 186 ILE A O 1
ATOM 1430 N N . GLY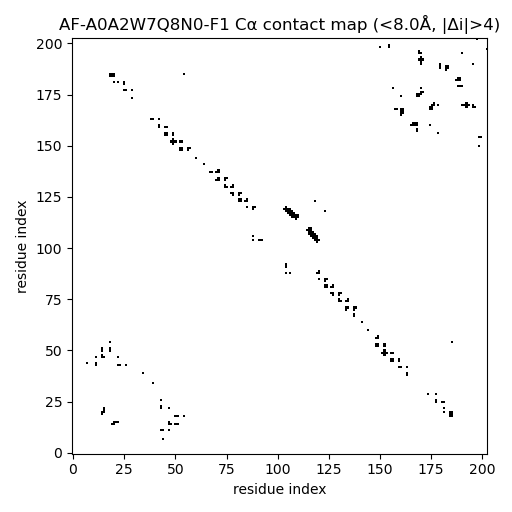 A 1 187 ? -3.274 -9.117 6.171 1.00 70.88 187 GLY A N 1
ATOM 1431 C CA . GLY A 1 187 ? -1.870 -9.388 5.849 1.00 70.88 187 GLY A CA 1
ATOM 1432 C C . GLY A 1 187 ? -0.892 -8.317 6.345 1.00 70.88 187 GLY A C 1
ATOM 1433 O O . GLY A 1 187 ? 0.162 -8.105 5.734 1.00 70.88 187 GLY A O 1
ATOM 1434 N N . TRP A 1 188 ? -1.227 -7.599 7.420 1.00 80.62 188 TRP A N 1
ATOM 1435 C CA . TRP A 1 188 ? -0.328 -6.629 8.040 1.00 80.62 188 TRP A CA 1
ATOM 1436 C C . TRP A 1 188 ? 0.359 -7.230 9.273 1.00 80.62 188 TRP A C 1
ATOM 1438 O O . TRP A 1 188 ? -0.269 -7.818 10.148 1.00 80.62 188 TRP A O 1
ATOM 1448 N N . SER A 1 189 ? 1.685 -7.086 9.322 1.00 75.38 189 SER A N 1
ATOM 1449 C CA . SER A 1 189 ? 2.519 -7.413 10.476 1.00 75.38 189 SER A CA 1
ATOM 1450 C C . SER A 1 189 ? 2.106 -6.650 11.737 1.00 75.38 189 SER A C 1
ATOM 1452 O O . SER A 1 189 ? 1.763 -5.470 11.665 1.00 75.38 189 SER A O 1
ATOM 1454 N N . GLU A 1 190 ? 2.252 -7.308 12.887 1.00 78.25 190 GLU A N 1
ATOM 1455 C CA . GLU A 1 190 ? 2.028 -6.738 14.219 1.00 78.25 190 GLU A CA 1
ATOM 1456 C C . GLU A 1 190 ? 2.723 -5.378 14.408 1.00 78.25 190 GLU A C 1
ATOM 1458 O O . GLU A 1 190 ? 3.884 -5.176 14.037 1.00 78.25 190 GLU A O 1
ATOM 1463 N N . ILE A 1 191 ? 1.998 -4.438 15.019 1.00 79.81 191 ILE A N 1
ATOM 1464 C CA . ILE A 1 191 ? 2.525 -3.116 15.354 1.00 79.81 191 ILE A CA 1
ATOM 1465 C C . ILE A 1 191 ? 3.374 -3.238 16.614 1.00 79.81 191 ILE A C 1
ATOM 1467 O O . ILE A 1 191 ? 2.906 -3.688 17.660 1.00 79.81 191 ILE A O 1
ATOM 1471 N N . ALA A 1 192 ? 4.623 -2.778 16.540 1.00 77.94 192 ALA A N 1
ATOM 1472 C CA . ALA A 1 192 ? 5.508 -2.817 17.693 1.00 77.94 192 ALA A CA 1
ATOM 1473 C C . ALA A 1 192 ? 4.932 -1.995 18.873 1.00 77.94 192 ALA A C 1
ATOM 1475 O O . ALA A 1 192 ? 4.372 -0.914 18.663 1.00 77.94 192 ALA A O 1
ATOM 1476 N N . PRO A 1 193 ? 5.115 -2.439 20.133 1.00 70.00 193 PRO A N 1
ATOM 1477 C CA . PRO A 1 193 ? 4.427 -1.865 21.292 1.00 70.00 193 PRO A CA 1
ATOM 1478 C C . PRO A 1 193 ? 4.550 -0.346 21.478 1.00 70.00 193 PRO A C 1
ATOM 1480 O O . PRO A 1 193 ? 3.609 0.293 21.944 1.00 70.00 193 PRO A O 1
ATOM 1483 N N . ASN A 1 194 ? 5.701 0.230 21.124 1.00 81.44 194 ASN A N 1
ATOM 1484 C CA . ASN A 1 194 ? 5.971 1.661 21.290 1.00 81.44 194 ASN A CA 1
ATOM 1485 C C . ASN A 1 194 ? 5.560 2.490 20.064 1.00 81.44 194 ASN A C 1
ATOM 1487 O O . ASN A 1 194 ? 5.422 3.705 20.163 1.00 81.44 194 ASN A O 1
ATOM 1491 N N . THR A 1 195 ? 5.342 1.843 18.919 1.00 84.31 195 THR A N 1
ATOM 1492 C CA . THR A 1 195 ? 4.998 2.509 17.660 1.00 84.31 195 THR A CA 1
ATOM 1493 C C . THR A 1 195 ? 3.601 3.110 17.718 1.00 84.31 195 THR A C 1
ATOM 1495 O O . THR A 1 195 ? 3.429 4.271 17.365 1.00 84.31 195 THR A O 1
ATOM 1498 N N . LEU A 1 196 ? 2.626 2.368 18.255 1.00 83.50 196 LEU A N 1
ATOM 1499 C CA . LEU A 1 196 ? 1.267 2.882 18.438 1.00 83.50 196 LEU A CA 1
ATOM 1500 C C . LEU A 1 196 ? 1.250 4.132 19.330 1.00 83.50 196 LEU A C 1
ATOM 1502 O O . LEU A 1 196 ? 0.600 5.118 18.997 1.00 83.50 196 LEU A O 1
ATOM 1506 N N . GLN A 1 197 ? 1.991 4.107 20.443 1.00 82.62 197 GLN A N 1
ATOM 1507 C CA . GLN A 1 197 ? 2.063 5.249 21.355 1.00 82.62 197 GLN A CA 1
ATOM 1508 C C . GLN A 1 197 ? 2.715 6.468 20.686 1.00 82.62 197 GLN A C 1
ATOM 1510 O O . GLN A 1 197 ? 2.251 7.585 20.900 1.00 82.62 197 GLN A O 1
ATOM 1515 N N . SER A 1 198 ? 3.758 6.258 19.872 1.00 84.06 198 SER A N 1
ATOM 1516 C CA . SER A 1 198 ? 4.395 7.321 19.081 1.00 84.06 198 SER A CA 1
ATOM 1517 C C . SER A 1 198 ? 3.382 7.978 18.146 1.00 84.06 198 SER A C 1
ATOM 1519 O O . SER A 1 198 ? 3.174 9.187 18.209 1.00 84.06 198 SER A O 1
ATOM 1521 N N . TRP A 1 199 ? 2.652 7.167 17.372 1.00 87.00 199 TRP A N 1
ATOM 1522 C CA . TRP A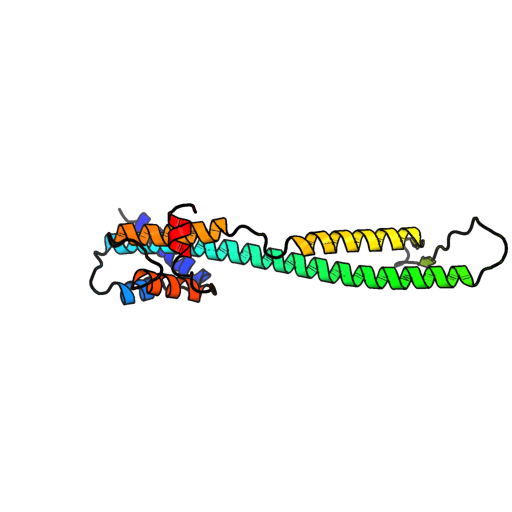 1 199 ? 1.636 7.653 16.438 1.00 87.00 199 TRP A CA 1
ATOM 1523 C C . TRP A 1 199 ? 0.522 8.427 17.136 1.00 87.00 199 TRP A C 1
ATOM 1525 O O . TRP A 1 199 ? 0.141 9.503 16.683 1.00 87.00 199 TRP A O 1
ATOM 1535 N N . MET A 1 200 ? 0.032 7.924 18.269 1.00 81.25 200 MET A N 1
ATOM 1536 C CA . MET A 1 200 ? -0.997 8.608 19.054 1.00 81.25 200 MET A CA 1
ATOM 1537 C C . MET A 1 200 ? -0.519 9.946 19.631 1.00 81.25 200 MET A C 1
ATOM 1539 O O . MET A 1 200 ? -1.320 10.864 19.790 1.00 81.25 200 MET A O 1
ATOM 1543 N N . ASN A 1 201 ? 0.777 10.073 19.915 1.00 81.00 201 ASN A N 1
ATOM 1544 C CA . ASN A 1 201 ? 1.392 11.304 20.406 1.00 81.00 201 ASN A CA 1
ATOM 1545 C C . ASN A 1 201 ? 1.845 12.248 19.277 1.00 81.00 201 ASN A C 1
ATOM 1547 O O . ASN A 1 201 ? 2.447 13.279 19.572 1.00 81.00 201 ASN A O 1
ATOM 1551 N N . SER A 1 202 ? 1.567 11.918 18.007 1.00 74.88 202 SER A N 1
ATOM 1552 C CA . SER A 1 202 ? 2.072 12.646 16.830 1.00 74.88 202 SER A CA 1
ATOM 1553 C C . SER A 1 202 ? 3.608 12.768 16.796 1.00 74.88 202 SER A C 1
ATOM 1555 O O . SER A 1 202 ? 4.137 13.796 16.374 1.00 74.88 202 SER A O 1
ATOM 1557 N N . GLN A 1 203 ? 4.310 11.733 17.277 1.00 50.78 203 GLN A N 1
ATOM 1558 C CA . GLN A 1 203 ? 5.775 11.614 17.297 1.00 50.78 203 GLN A CA 1
ATOM 1559 C C . GLN A 1 203 ? 6.284 10.659 16.221 1.00 50.78 203 GLN A C 1
ATOM 1561 O O . GLN A 1 203 ? 5.696 9.555 16.084 1.00 50.78 203 GLN A O 1
#

Radius of gyration: 28.98 Å; Cα contacts (8 Å, |Δi|>4): 169; chains: 1; bounding box: 74×26×77 Å

pLDDT: mean 71.4, std 14.33, range [33.06, 91.38]

Solvent-accessible surface area (backbone atoms only — not comparable to full-atom values): 11426 Å² total; per-residue (Å²): 142,64,69,68,63,55,55,48,52,52,48,41,53,48,39,28,69,75,55,69,44,60,58,68,61,55,46,48,71,78,38,76,88,73,74,56,71,77,59,47,52,60,35,50,47,48,38,35,53,20,48,49,48,30,52,52,51,52,49,50,50,50,53,51,51,50,51,38,50,53,50,38,53,51,32,49,55,52,28,53,52,30,51,53,49,35,52,50,51,56,52,57,63,68,75,65,86,75,96,58,98,81,67,73,66,56,54,74,45,76,59,93,85,77,51,75,47,78,46,41,56,67,59,30,51,54,50,35,53,51,25,52,51,50,41,52,54,51,62,66,55,68,86,71,72,75,60,61,54,47,50,48,19,52,52,43,38,39,47,40,44,25,73,66,66,76,43,86,67,40,50,53,64,72,52,20,54,52,51,41,57,60,35,46,61,70,74,42,79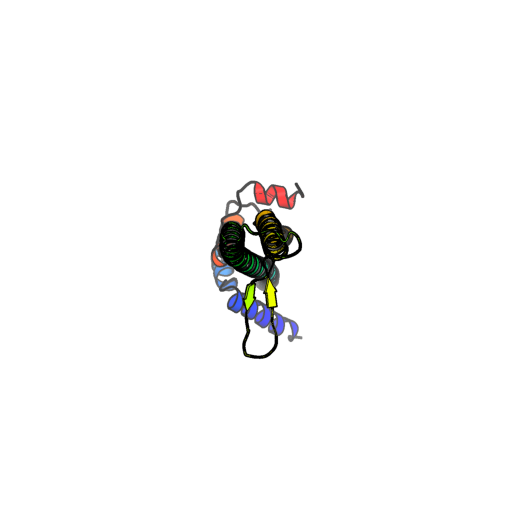,76,69,56,59,65,54,56,56,29,56,76,68,77,94

Organism: NCBI:txid121821

Foldseek 3Di:
DPPVVVVLVVLLVVLCVVLVDPLVVLCCVLCVPPDDPVLSSVLSSLLSVLSVLLLVLVVVVVVVLVVLVVLLVVLVVLLVVLVVVLVVLVVVVVVDPDDDPPDFSFDFDDDPPDDTDGDGSVNSVVSNVVSVVSNVVSVVCPPVDDCPSVLVSLVSNQVSCCVSPVDHQFCDDSNVVSSCSSQVSNVHDRDDGVRNVCSNVVD